Protein AF-A0A498Q1L3-F1 (afdb_monomer)

Mean predicted aligned error: 14.27 Å

Foldseek 3Di:
DDPDDPPDPPDPVPPPDQQLLLLLLLVLLLVLLVVQLVLLVVQLVVFPCNVDVPDDPVSNVVSNVLSVLSNVLSVVSNVVSVCSVVPVPPQLVVLLVSLVSLLVSLVVLLVQLVVCPPVDPDNPRSCSSNVSSPVSNLSSVLSNVSSVVVVVVVVVVVPDDDDDDDDPPWAFDDLVLVVQLVVVLLVVLCVVLVVVVVVCCVPVVDPQLVSQQCSLVVSLCQQLVCQQPPQDHPSCVVSQKGKADPPRHRGQHSQLSNQLSVQSNLSSDGPCSVSSNVSVSSQQSSQLSSDPQSAHVSCVSSVNMGMTGD

Sequence (310 aa):
MTIAENLRPDNPETTGRASGLTISRGISLILLALVFGSIAGASLPEGPTHWNEYATAGADTIWRTYFLAVETLCVVALILGIVSLARPARHPMFSVAEGAAVIVVGVIGCLLGFLSVGNGSDVATPLTFFGTGSLFTLGGGITTLLSVITVVDLRRSRTRPSSPALPSGLQPAPLGLRFLARLIDAILVGIITVPLAMLTEMHIGTTGLFTGLFSGLLAFVYFVAFEASQGGTLGKKLLRMRVRGPAGAERPTLRQSAVRNLFTLLAVIPFLGEVLMLFGAIVIAATIQSSPTKQGRHDEFAGGTQVVKV

Nearest PDB structures (foldseek):
  6qvh-assembly1_A  TM=5.603E-01  e=4.721E+00  Streptomyces lividans 1326
  6qyb-assembly1_A  TM=6.535E-01  e=6.747E+00  Streptomyces lividans 1326
  6ek9-assembly1_A  TM=5.563E-01  e=5.162E+00  Streptomyces lividans
  3ezu-assembly1_A-2  TM=2.810E-01  e=3.708E-01  Geobacter sulfurreducens

Secondary structure (DSSP, 8-state):
-----------TT---PPPHHHHHHHHHHHHHHHHHHHHHHHHTTS-HHHH-TT--HHHHHHHHHHHHHHHHHHHHHHHHHHHHHH-TTS-THHHHHHHHHHHHHHHHHHHHHHHTTTSSS--HHHHHHHHHHHHHHHHHHHHHHHHHHHHHHHHHHTT-PPPPPPPTTPPBPPHHHHHHHHHHHHHHHHHHHHHHHHHHHHHH---SHHHHHHHHHHHHHHHHHHHHHHSS-HHHHHTTEEEEPGGG-SS--HHHHHHHHGGGGGGGSTTTHHHHHHHHHHHHHHHHHH-TT---HHHHHTTS-EEEE-

Solvent-accessible surface area (backbone atoms only — not comparable to full-atom values): 15837 Å² total; per-residue (Å²): 141,80,88,75,79,80,77,72,77,82,64,81,81,68,66,69,73,63,46,40,36,43,46,48,40,12,50,49,26,35,51,45,14,57,58,50,28,53,52,25,63,63,47,54,82,63,31,52,56,77,84,31,90,84,49,49,73,65,55,35,50,54,48,43,53,52,30,52,51,53,31,52,50,18,53,51,32,31,53,52,10,54,47,28,60,78,39,55,87,58,71,49,63,60,46,31,54,49,14,50,51,36,26,53,53,6,50,50,24,33,49,52,8,58,71,34,58,80,80,62,91,63,62,62,61,20,49,51,31,28,51,51,8,48,53,34,25,51,50,12,48,52,37,22,50,45,22,48,52,48,49,50,51,60,57,48,63,77,74,56,78,84,74,87,75,75,68,91,90,66,48,57,44,54,68,67,58,54,50,51,18,50,51,47,40,49,50,59,49,42,68,55,43,52,59,51,39,54,51,46,36,75,75,68,70,57,75,70,60,64,48,23,42,52,44,13,48,48,48,36,51,50,52,25,52,30,23,32,75,67,12,30,42,71,26,28,49,78,68,36,30,35,34,26,14,43,97,76,33,77,37,26,51,58,68,32,27,41,55,44,44,48,61,42,48,37,30,33,41,65,89,53,4,63,56,45,32,53,51,48,49,51,54,42,51,34,37,18,58,47,30,96,72,46,41,22,61,48,27,48,76,26,65,45,29,42,51,28,52,107

Structure (mmCIF, N/CA/C/O backbone):
data_AF-A0A498Q1L3-F1
#
_entry.id   AF-A0A498Q1L3-F1
#
loop_
_atom_site.group_PDB
_atom_site.id
_atom_site.type_symbol
_atom_site.label_atom_id
_atom_site.label_alt_id
_atom_site.label_comp_id
_atom_site.label_asym_id
_atom_site.label_entity_id
_atom_site.label_seq_id
_atom_site.pdbx_PDB_ins_code
_atom_site.Cartn_x
_atom_site.Cartn_y
_atom_site.Cartn_z
_atom_site.occupancy
_atom_site.B_iso_or_equiv
_atom_site.auth_seq_id
_atom_site.auth_comp_id
_atom_site.auth_asym_id
_atom_site.auth_atom_id
_atom_site.pdbx_PDB_model_num
ATOM 1 N N . MET A 1 1 ? -21.097 -55.015 14.902 1.00 37.84 1 MET A N 1
ATOM 2 C CA . MET A 1 1 ? -19.825 -54.303 14.665 1.00 37.84 1 MET A CA 1
ATOM 3 C C . MET A 1 1 ? -20.057 -53.441 13.439 1.00 37.84 1 MET A C 1
ATOM 5 O O . MET A 1 1 ? -19.952 -53.928 12.325 1.00 37.84 1 MET A O 1
ATOM 9 N N . THR A 1 2 ? -20.551 -52.224 13.659 1.00 33.72 2 THR A N 1
ATOM 10 C CA . THR A 1 2 ? -21.143 -51.376 12.616 1.00 33.72 2 THR A CA 1
ATOM 11 C C . THR A 1 2 ? -20.421 -50.040 12.657 1.00 33.72 2 THR A C 1
ATOM 13 O O . THR A 1 2 ? -20.678 -49.228 13.541 1.00 33.72 2 THR A O 1
ATOM 16 N N . ILE A 1 3 ? -19.472 -49.840 11.745 1.00 40.16 3 ILE A N 1
ATOM 17 C CA . ILE A 1 3 ? -18.874 -48.529 11.490 1.00 40.16 3 ILE A CA 1
ATOM 18 C C . ILE A 1 3 ? -19.780 -47.870 10.451 1.00 40.16 3 ILE A C 1
ATOM 20 O O . ILE A 1 3 ? -19.613 -48.066 9.253 1.00 40.16 3 ILE A O 1
ATOM 24 N N . ALA A 1 4 ? -20.813 -47.177 10.931 1.00 36.78 4 ALA A N 1
ATOM 25 C CA . ALA A 1 4 ? -21.612 -46.283 10.108 1.00 36.78 4 ALA A CA 1
ATOM 26 C C . ALA A 1 4 ? -20.878 -44.941 10.025 1.00 36.78 4 ALA A C 1
ATOM 28 O O . ALA A 1 4 ? -20.754 -44.199 11.000 1.00 36.78 4 ALA A O 1
ATOM 29 N N . GLU A 1 5 ? -20.337 -44.707 8.841 1.00 40.38 5 GLU A N 1
ATOM 30 C CA . GLU A 1 5 ? -19.699 -43.496 8.360 1.00 40.38 5 GLU A CA 1
ATOM 31 C C . GLU A 1 5 ? -20.646 -42.299 8.531 1.00 40.38 5 GLU A C 1
ATOM 33 O O . GLU A 1 5 ? -21.684 -42.184 7.881 1.00 40.38 5 GLU A O 1
ATOM 38 N N . ASN A 1 6 ? -20.310 -41.419 9.471 1.00 35.28 6 ASN A N 1
ATOM 39 C CA . ASN A 1 6 ? -21.086 -40.230 9.797 1.00 35.28 6 ASN A CA 1
ATOM 40 C C . ASN A 1 6 ? -20.725 -39.121 8.791 1.00 35.28 6 ASN A C 1
ATOM 42 O O . ASN A 1 6 ? -20.027 -38.158 9.116 1.00 35.28 6 ASN A O 1
ATOM 46 N N . LEU A 1 7 ? -21.149 -39.297 7.535 1.00 39.44 7 LEU A N 1
ATOM 47 C CA . LEU A 1 7 ? -21.145 -38.251 6.513 1.00 39.44 7 LEU A CA 1
ATOM 48 C C . LEU A 1 7 ? -22.143 -37.175 6.946 1.00 39.44 7 LEU A C 1
ATOM 50 O O . LEU A 1 7 ? -23.345 -37.254 6.702 1.00 39.44 7 LEU A O 1
ATOM 54 N N . ARG A 1 8 ? -21.625 -36.168 7.650 1.00 35.94 8 ARG A N 1
ATOM 55 C CA . ARG A 1 8 ? -22.355 -34.941 7.948 1.00 35.94 8 ARG A CA 1
ATOM 56 C C . ARG A 1 8 ? -22.714 -34.298 6.601 1.00 35.94 8 ARG A C 1
ATOM 58 O O . ARG A 1 8 ? -21.791 -34.022 5.837 1.00 35.94 8 ARG A O 1
ATOM 65 N N . PRO A 1 9 ? -23.998 -34.069 6.282 1.00 36.62 9 PRO A N 1
ATOM 66 C CA . PRO A 1 9 ? -24.346 -33.344 5.072 1.00 36.62 9 PRO A CA 1
ATOM 67 C C . PRO A 1 9 ? -23.750 -31.940 5.184 1.00 36.62 9 PRO A C 1
ATOM 69 O O . PRO A 1 9 ? -23.977 -31.245 6.180 1.00 36.62 9 PRO A O 1
ATOM 72 N N . ASP A 1 10 ? -22.939 -31.563 4.195 1.00 37.97 10 ASP A N 1
ATOM 73 C CA . ASP A 1 10 ? -22.433 -30.205 4.029 1.00 37.97 10 ASP A CA 1
ATOM 74 C C . ASP A 1 10 ? -23.626 -29.252 4.074 1.00 37.97 10 ASP A C 1
ATOM 76 O O . ASP A 1 10 ? -24.452 -29.215 3.163 1.00 37.97 10 ASP A O 1
ATOM 80 N N . ASN A 1 11 ? -23.749 -28.520 5.180 1.00 32.31 11 ASN A N 1
ATOM 81 C CA . ASN A 1 11 ? -24.793 -27.528 5.349 1.00 32.31 11 ASN A CA 1
ATOM 82 C C . ASN A 1 11 ? -24.569 -26.429 4.290 1.00 32.31 11 ASN A C 1
ATOM 84 O O . ASN A 1 11 ? -23.540 -25.741 4.357 1.00 32.31 11 ASN A O 1
ATOM 88 N N . PRO A 1 12 ? -25.486 -26.228 3.324 1.00 35.16 12 PRO A N 1
ATOM 89 C CA . PRO A 1 12 ? -25.309 -25.232 2.267 1.00 35.16 12 PRO A CA 1
ATOM 90 C C . PRO A 1 12 ? -25.265 -23.790 2.804 1.00 35.16 12 PRO A C 1
ATOM 92 O O . PRO A 1 12 ? -24.885 -22.877 2.076 1.00 35.16 12 PRO A O 1
ATOM 95 N N . GLU A 1 13 ? -25.578 -23.567 4.085 1.00 32.56 13 GLU A N 1
ATOM 96 C CA . GLU A 1 13 ? -25.541 -22.247 4.725 1.00 32.56 13 GLU A CA 1
ATOM 97 C C . GLU A 1 13 ? -24.163 -21.825 5.265 1.00 32.56 13 GLU A C 1
ATOM 99 O O . GLU A 1 13 ? -23.969 -20.663 5.622 1.00 32.56 13 GLU A O 1
ATOM 104 N N . THR A 1 14 ? -23.153 -22.707 5.259 1.00 37.44 14 THR A N 1
ATOM 105 C CA . THR A 1 14 ? -21.754 -22.296 5.490 1.00 37.44 14 THR A CA 1
ATOM 106 C C . THR A 1 14 ? -21.050 -21.881 4.201 1.00 37.44 14 THR A C 1
ATOM 108 O O . THR A 1 14 ? -19.853 -22.112 4.032 1.00 37.44 14 THR A O 1
ATOM 111 N N . THR A 1 15 ? -21.752 -21.210 3.283 1.00 37.53 15 THR A N 1
ATOM 112 C CA . THR A 1 15 ? -21.086 -20.322 2.326 1.00 37.53 15 THR A CA 1
ATOM 113 C C . THR A 1 15 ? -20.408 -19.223 3.135 1.00 37.53 15 THR A C 1
ATOM 115 O O . THR A 1 15 ? -21.009 -18.198 3.459 1.00 37.53 15 THR A O 1
ATOM 118 N N . GLY A 1 16 ? -19.169 -19.490 3.557 1.00 41.56 16 GLY A N 1
ATOM 119 C CA . GLY A 1 16 ? -18.364 -18.590 4.360 1.00 41.56 16 GLY A CA 1
ATOM 120 C C . GLY A 1 16 ? -18.340 -17.233 3.682 1.00 41.56 16 GLY A C 1
ATOM 121 O O . GLY A 1 16 ? -17.728 -17.082 2.624 1.00 41.56 16 GLY A O 1
ATOM 122 N N . ARG A 1 17 ? -19.048 -16.258 4.267 1.00 44.72 17 ARG A N 1
ATOM 123 C CA . ARG A 1 17 ? -18.993 -14.865 3.826 1.00 44.72 17 ARG A CA 1
ATOM 124 C C . ARG A 1 17 ? -17.524 -14.517 3.655 1.00 44.72 17 ARG A C 1
ATOM 126 O O . ARG A 1 17 ? -16.752 -14.652 4.606 1.00 44.72 17 ARG A O 1
ATOM 133 N N . ALA A 1 18 ? -17.150 -14.125 2.439 1.00 53.84 18 ALA A N 1
ATOM 134 C CA . ALA A 1 18 ? -15.792 -13.720 2.130 1.00 53.84 18 ALA A CA 1
ATOM 135 C C . ALA A 1 18 ? -15.332 -12.730 3.205 1.00 53.84 18 ALA A C 1
ATOM 137 O O . ALA A 1 18 ? -15.967 -11.691 3.407 1.00 53.84 18 ALA A O 1
ATOM 138 N N . SER A 1 19 ? -14.268 -13.078 3.934 1.00 67.19 19 SER A N 1
ATOM 139 C CA . SER A 1 19 ? -13.673 -12.150 4.891 1.00 67.19 19 SER A CA 1
ATOM 140 C C . SER A 1 19 ? -13.348 -10.862 4.141 1.00 67.19 19 SER A C 1
ATOM 142 O O . SER A 1 19 ? -12.876 -10.910 3.003 1.00 67.19 19 SER A O 1
ATOM 144 N N . GLY A 1 20 ? -13.596 -9.703 4.754 1.00 66.31 20 GLY A N 1
ATOM 145 C CA . GLY A 1 20 ? -13.330 -8.409 4.122 1.00 66.31 20 GLY A CA 1
ATOM 146 C C . GLY A 1 20 ? -11.904 -8.277 3.576 1.00 66.31 20 GLY A C 1
ATOM 147 O O . GLY A 1 20 ? -11.687 -7.588 2.585 1.00 66.31 20 GLY A O 1
ATOM 148 N N . LEU A 1 21 ? -10.965 -9.015 4.170 1.00 68.94 21 LEU A N 1
ATOM 149 C CA . LEU A 1 21 ? -9.578 -9.119 3.736 1.00 68.94 21 LEU A CA 1
ATOM 150 C C . LEU A 1 21 ? -9.401 -9.926 2.432 1.00 68.94 21 LEU A C 1
ATOM 152 O O . LEU A 1 21 ? -8.584 -9.581 1.582 1.00 68.94 21 LEU A O 1
ATOM 156 N N . THR A 1 22 ? -10.190 -10.984 2.232 1.00 72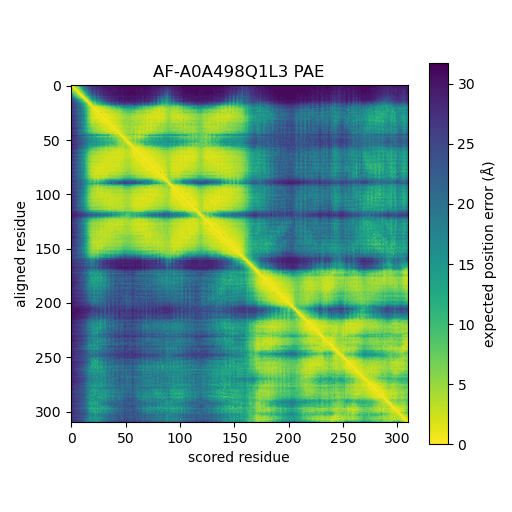.75 22 THR A N 1
ATOM 157 C CA . THR A 1 22 ? -10.204 -11.756 0.980 1.00 72.75 22 THR A CA 1
ATOM 158 C C . THR A 1 22 ? -10.768 -10.924 -0.169 1.00 72.75 22 THR A C 1
ATOM 160 O O . THR A 1 22 ? -10.252 -10.986 -1.286 1.00 72.75 22 THR A O 1
ATOM 163 N N . ILE A 1 23 ? -11.790 -10.111 0.121 1.00 76.31 23 ILE A N 1
ATOM 164 C CA . ILE A 1 23 ? -12.360 -9.154 -0.833 1.00 76.31 23 ILE A CA 1
ATOM 165 C C . ILE A 1 23 ? -11.328 -8.072 -1.164 1.00 76.31 23 ILE A C 1
ATOM 167 O O . ILE A 1 23 ? -11.066 -7.832 -2.339 1.00 76.31 23 ILE A O 1
ATOM 171 N N . SER A 1 24 ? -10.684 -7.466 -0.156 1.00 73.19 24 SER A N 1
ATOM 172 C CA . SER A 1 24 ? -9.672 -6.428 -0.391 1.00 73.19 24 SER A CA 1
ATOM 173 C C . SER A 1 24 ? -8.488 -6.954 -1.198 1.00 73.19 24 SER A C 1
ATOM 175 O O . SER A 1 24 ? -8.044 -6.274 -2.111 1.00 73.19 24 SER A O 1
ATOM 177 N N . ARG A 1 25 ? -8.024 -8.184 -0.935 1.00 80.94 25 ARG A N 1
ATOM 178 C CA . ARG A 1 25 ? -6.988 -8.847 -1.744 1.00 80.94 25 ARG A CA 1
ATOM 179 C C . ARG A 1 25 ? -7.406 -8.971 -3.212 1.00 80.94 25 ARG A C 1
ATOM 181 O O . ARG A 1 25 ? -6.617 -8.646 -4.093 1.00 80.94 25 ARG A O 1
ATOM 188 N N . GLY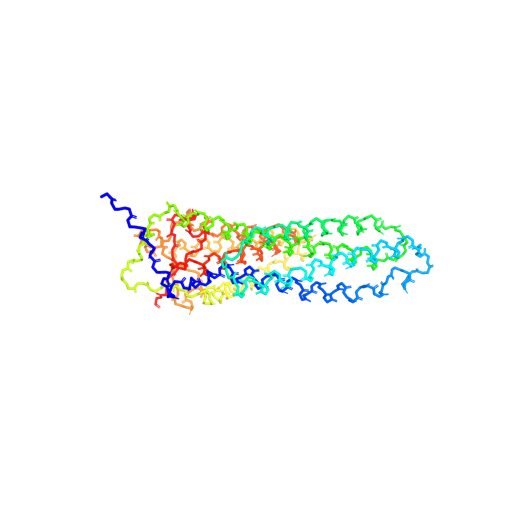 A 1 26 ? -8.630 -9.440 -3.469 1.00 80.38 26 GLY A N 1
ATOM 189 C CA . GLY A 1 26 ? -9.157 -9.585 -4.829 1.00 80.38 26 GLY A CA 1
ATOM 190 C C . GLY A 1 26 ? -9.251 -8.247 -5.562 1.00 80.38 26 GLY A C 1
ATOM 191 O O . GLY A 1 26 ? -8.816 -8.143 -6.702 1.00 80.38 26 GLY A O 1
ATOM 192 N N . ILE A 1 27 ? -9.736 -7.205 -4.880 1.00 80.56 27 ILE A N 1
ATOM 193 C CA . ILE A 1 27 ? -9.804 -5.844 -5.429 1.00 80.56 27 ILE A CA 1
ATOM 194 C C . ILE A 1 27 ? -8.402 -5.296 -5.714 1.00 80.56 27 ILE A C 1
ATOM 196 O O . ILE A 1 27 ? -8.184 -4.746 -6.787 1.00 80.56 27 ILE A O 1
ATOM 200 N N . SER A 1 28 ? -7.439 -5.466 -4.803 1.00 77.75 28 SER A N 1
ATOM 201 C CA . SER A 1 28 ? -6.061 -5.005 -5.016 1.00 77.75 28 SER A CA 1
ATOM 202 C C . SER A 1 28 ? -5.413 -5.644 -6.246 1.00 77.75 28 SER A C 1
ATOM 204 O O . SER A 1 28 ? -4.763 -4.937 -7.005 1.00 77.75 28 SER A O 1
ATOM 206 N N . LEU A 1 29 ? -5.636 -6.941 -6.479 1.00 82.81 29 LEU A N 1
ATOM 207 C CA . LEU A 1 29 ? -5.163 -7.650 -7.674 1.00 82.81 29 LEU A CA 1
ATOM 208 C C . LEU A 1 29 ? -5.783 -7.109 -8.970 1.00 82.81 29 LEU A C 1
ATOM 210 O O . LEU A 1 29 ? -5.085 -6.931 -9.962 1.00 82.81 29 LEU A O 1
ATOM 214 N N . ILE A 1 30 ? -7.085 -6.812 -8.953 1.00 84.00 30 ILE A N 1
ATOM 215 C CA . ILE A 1 30 ? -7.783 -6.239 -10.111 1.00 84.00 30 ILE A CA 1
ATOM 216 C C . ILE A 1 30 ? -7.289 -4.815 -10.383 1.00 84.00 30 ILE A C 1
ATOM 218 O O . ILE A 1 30 ? -7.012 -4.476 -11.527 1.00 84.00 30 ILE A O 1
ATOM 222 N N . LEU A 1 31 ? -7.148 -3.984 -9.347 1.00 77.19 31 LEU A N 1
ATOM 223 C CA . LEU A 1 31 ? -6.645 -2.617 -9.497 1.00 77.19 31 LEU A CA 1
ATOM 224 C C . LEU A 1 31 ? -5.203 -2.598 -10.006 1.00 77.19 31 LEU A C 1
ATOM 226 O O . LEU A 1 31 ? -4.900 -1.810 -10.897 1.00 77.19 31 LEU A O 1
ATOM 230 N N . LEU A 1 32 ? -4.345 -3.487 -9.490 1.00 81.19 32 LEU A N 1
ATOM 231 C CA . LEU A 1 32 ? -2.998 -3.703 -10.016 1.00 81.19 32 LEU A CA 1
ATOM 232 C C . LEU A 1 32 ? -3.071 -3.988 -11.523 1.00 81.19 32 LEU A C 1
ATOM 234 O O . LEU A 1 32 ? -2.485 -3.265 -12.320 1.00 81.19 32 LEU A O 1
ATOM 238 N N . ALA A 1 33 ? -3.854 -4.991 -11.918 1.00 81.25 33 ALA A N 1
ATOM 239 C CA . ALA A 1 33 ? -3.961 -5.393 -13.311 1.00 81.25 33 ALA A CA 1
ATOM 240 C C . ALA A 1 33 ? -4.478 -4.283 -14.237 1.00 81.25 33 ALA A C 1
ATOM 242 O O . ALA A 1 33 ? -3.927 -4.080 -15.312 1.00 81.25 33 ALA A O 1
ATOM 243 N N . LEU A 1 34 ? -5.525 -3.559 -13.835 1.00 76.88 34 LEU A N 1
ATOM 244 C CA . LEU A 1 34 ? -6.143 -2.533 -14.678 1.00 76.88 34 LEU A CA 1
ATOM 245 C C . LEU A 1 34 ? -5.241 -1.311 -14.852 1.00 76.88 34 LEU A C 1
ATOM 247 O O . LEU A 1 34 ? -5.084 -0.818 -15.967 1.00 76.88 34 LEU A O 1
ATOM 251 N N . VAL A 1 35 ? -4.640 -0.830 -13.762 1.00 75.00 35 VAL A N 1
ATOM 252 C CA . VAL A 1 35 ? -3.767 0.348 -13.804 1.00 75.00 35 VAL A CA 1
ATOM 253 C C . VAL A 1 35 ? -2.493 0.023 -14.575 1.00 75.00 35 VAL A C 1
ATOM 255 O O . VAL A 1 35 ? -2.147 0.729 -15.519 1.00 75.00 35 VAL A O 1
ATOM 258 N N . PHE A 1 36 ? -1.817 -1.068 -14.219 1.00 74.94 36 PHE A N 1
ATOM 259 C CA . PHE A 1 36 ? -0.516 -1.381 -14.800 1.00 74.94 36 PHE A CA 1
ATOM 260 C C . PHE A 1 36 ? -0.599 -2.057 -16.163 1.00 74.94 36 PHE A C 1
ATOM 262 O O . PHE A 1 36 ? 0.268 -1.812 -16.993 1.00 74.94 36 PHE A O 1
ATOM 269 N N . GLY A 1 37 ? -1.656 -2.823 -16.439 1.00 71.69 37 GLY A N 1
ATOM 270 C CA . GLY A 1 37 ? -1.910 -3.362 -17.773 1.00 71.69 37 GLY A CA 1
ATOM 271 C C . GLY A 1 37 ? -2.148 -2.250 -18.794 1.00 71.69 37 GLY A C 1
ATOM 272 O O . GLY A 1 37 ? -1.619 -2.316 -19.897 1.00 71.69 37 GLY A O 1
ATOM 273 N N . SER A 1 38 ? -2.853 -1.180 -18.406 1.00 71.38 38 SER A N 1
ATOM 274 C CA . SER A 1 38 ? -3.054 -0.013 -19.278 1.00 71.38 38 SER A CA 1
ATOM 275 C C . SER A 1 38 ? -1.743 0.729 -19.557 1.00 71.38 38 SER A C 1
ATOM 277 O O . SER A 1 38 ? -1.481 1.096 -20.698 1.00 71.38 38 SER A O 1
ATOM 279 N N . ILE A 1 39 ? -0.904 0.915 -18.530 1.00 72.12 39 ILE A N 1
ATOM 280 C CA . ILE A 1 39 ? 0.423 1.535 -18.680 1.00 72.12 39 ILE A CA 1
ATOM 281 C C . ILE A 1 39 ? 1.307 0.676 -19.591 1.00 72.12 39 ILE A C 1
ATOM 283 O O . ILE A 1 39 ? 1.869 1.190 -20.551 1.00 72.12 39 ILE A O 1
ATOM 287 N N . ALA A 1 40 ? 1.384 -0.635 -19.346 1.00 75.69 40 ALA A N 1
ATOM 288 C CA . ALA A 1 40 ? 2.193 -1.542 -20.155 1.00 75.69 40 ALA A CA 1
ATOM 289 C C . ALA A 1 40 ? 1.725 -1.592 -21.614 1.00 75.69 40 ALA A C 1
ATOM 291 O O . ALA A 1 40 ? 2.546 -1.464 -22.520 1.00 75.69 40 ALA A O 1
ATOM 292 N N . GLY A 1 41 ? 0.413 -1.687 -21.843 1.00 72.88 41 GLY A N 1
ATOM 293 C CA . GLY A 1 41 ? -0.176 -1.658 -23.180 1.00 72.88 41 GLY A CA 1
ATOM 294 C C . GLY A 1 41 ? 0.113 -0.361 -23.938 1.00 72.88 41 GLY A C 1
ATOM 295 O O . GLY A 1 41 ? 0.357 -0.403 -25.141 1.00 72.88 41 GLY A O 1
ATOM 296 N N . ALA A 1 42 ? 0.145 0.781 -23.243 1.00 78.56 42 ALA A N 1
ATOM 297 C CA . ALA A 1 42 ? 0.511 2.067 -23.835 1.00 78.56 42 ALA A CA 1
ATOM 298 C C . ALA A 1 42 ? 2.020 2.193 -24.108 1.00 78.56 42 ALA A C 1
ATOM 300 O O . ALA A 1 42 ? 2.407 2.817 -25.088 1.00 78.56 42 ALA A O 1
ATOM 301 N N . SER A 1 43 ? 2.876 1.586 -23.281 1.00 76.62 43 SER A N 1
ATOM 302 C CA . SER A 1 43 ? 4.335 1.655 -23.441 1.00 76.62 43 SER A CA 1
ATOM 303 C C . SER A 1 43 ? 4.891 0.672 -24.479 1.00 76.62 43 SER A C 1
ATOM 305 O O . SER A 1 43 ? 5.951 0.924 -25.045 1.00 76.62 43 SER A O 1
ATOM 307 N N . LEU A 1 44 ? 4.209 -0.440 -24.771 1.00 79.38 44 LEU A N 1
ATOM 308 C CA . LEU A 1 44 ? 4.675 -1.457 -25.732 1.00 79.38 44 LEU A CA 1
ATOM 309 C C . LEU A 1 44 ? 4.945 -0.942 -27.164 1.00 79.38 44 LEU A C 1
ATOM 311 O O . LEU A 1 44 ? 5.934 -1.382 -27.766 1.00 79.38 44 LEU A O 1
ATOM 315 N N . PRO A 1 45 ? 4.112 -0.057 -27.748 1.00 79.31 45 PRO A N 1
ATOM 316 C CA . PRO A 1 45 ? 4.361 0.525 -29.067 1.00 79.31 45 PRO A CA 1
ATOM 317 C C . PRO A 1 45 ? 5.469 1.588 -29.052 1.00 79.31 45 PRO A C 1
ATOM 319 O O . PRO A 1 45 ? 6.175 1.738 -30.046 1.00 79.31 45 PRO A O 1
ATOM 322 N N . GLU A 1 46 ? 5.645 2.291 -27.930 1.00 78.56 46 GLU A N 1
ATOM 323 C CA . GLU A 1 46 ? 6.520 3.463 -27.776 1.00 78.56 46 GLU A CA 1
ATOM 324 C C . GLU A 1 46 ? 7.943 3.091 -27.328 1.00 78.56 46 GLU A C 1
ATOM 326 O O . GLU A 1 46 ? 8.481 3.649 -26.371 1.00 78.56 46 GLU A O 1
ATOM 331 N N . GLY A 1 47 ? 8.553 2.113 -28.002 1.00 78.56 47 GLY A N 1
ATOM 332 C CA . GLY A 1 47 ? 9.916 1.673 -27.694 1.00 78.56 47 GLY A CA 1
ATOM 333 C C . GLY A 1 47 ? 10.965 2.798 -27.801 1.00 78.56 47 GLY A C 1
ATOM 334 O O . GLY A 1 47 ? 10.710 3.824 -28.431 1.00 78.56 47 GLY A O 1
ATOM 335 N N . PRO A 1 48 ? 12.181 2.620 -27.251 1.00 76.88 48 PRO A N 1
ATOM 336 C CA . PRO A 1 48 ? 13.225 3.654 -27.224 1.00 76.88 48 PRO A CA 1
ATOM 337 C C . PRO A 1 48 ? 13.593 4.201 -28.610 1.00 76.88 48 PRO A C 1
ATOM 339 O O . PRO A 1 48 ? 13.951 5.366 -28.751 1.00 76.88 48 PRO A O 1
ATOM 342 N N . THR A 1 49 ? 13.452 3.378 -29.650 1.00 75.06 49 THR A N 1
ATOM 343 C CA . THR A 1 49 ? 13.688 3.758 -31.053 1.00 75.06 49 THR A CA 1
ATOM 344 C C . THR A 1 49 ? 12.679 4.774 -31.597 1.00 75.06 49 THR A C 1
ATOM 346 O O . THR A 1 49 ? 12.969 5.445 -32.582 1.00 75.06 49 THR A O 1
ATOM 349 N N . HIS A 1 50 ? 11.520 4.933 -30.951 1.00 73.75 50 HIS A N 1
ATOM 350 C CA . HIS A 1 50 ? 10.506 5.921 -31.322 1.00 73.75 50 HIS A CA 1
ATOM 351 C C . HIS A 1 50 ? 10.943 7.359 -30.998 1.00 73.75 50 HIS A C 1
ATOM 353 O O . HIS A 1 50 ? 10.616 8.291 -31.729 1.00 73.75 50 HIS A O 1
ATOM 359 N N . TRP A 1 51 ? 11.693 7.545 -29.907 1.00 68.50 51 TRP A N 1
ATOM 360 C CA . TRP A 1 51 ? 12.078 8.865 -29.388 1.00 68.50 51 TRP A CA 1
ATOM 361 C C . TRP A 1 51 ? 13.575 9.157 -29.528 1.00 68.50 51 TRP A C 1
ATOM 363 O O . TRP A 1 51 ? 13.995 10.305 -29.390 1.00 68.50 51 TRP A O 1
ATOM 373 N N . ASN A 1 52 ? 14.382 8.125 -29.784 1.00 71.81 52 ASN A N 1
ATOM 374 C CA . ASN A 1 52 ? 15.828 8.218 -29.898 1.00 71.81 52 ASN A CA 1
ATOM 375 C C . ASN A 1 52 ? 16.321 7.443 -31.127 1.00 71.81 52 ASN A C 1
ATOM 377 O O . ASN A 1 52 ? 16.404 6.216 -31.122 1.00 71.81 52 ASN A O 1
ATOM 381 N N . GLU A 1 53 ? 16.713 8.186 -32.160 1.00 71.19 53 GLU A N 1
ATOM 382 C CA . GLU A 1 53 ? 17.210 7.647 -33.433 1.00 71.19 53 GLU A CA 1
ATOM 383 C C . GLU A 1 53 ? 18.512 6.834 -33.276 1.00 71.19 53 GLU A C 1
ATOM 385 O O . GLU A 1 53 ? 18.820 5.975 -34.098 1.00 71.19 53 GLU A O 1
ATOM 390 N N . TYR A 1 54 ? 19.252 7.043 -32.180 1.00 70.06 54 TYR A N 1
ATOM 391 C CA . TYR A 1 54 ? 20.479 6.310 -31.853 1.00 70.06 54 TYR A CA 1
ATOM 392 C C . TYR A 1 54 ? 20.239 5.073 -30.970 1.00 70.06 54 TYR A C 1
ATOM 394 O O . TYR A 1 54 ? 21.197 4.394 -30.588 1.00 70.06 54 TYR A O 1
ATOM 402 N N . ALA A 1 55 ? 18.989 4.766 -30.607 1.00 75.38 55 ALA A N 1
ATOM 403 C CA . ALA A 1 55 ? 18.679 3.596 -29.794 1.00 75.38 55 ALA A CA 1
ATOM 404 C C . ALA A 1 55 ? 18.953 2.293 -30.562 1.00 75.38 55 ALA A C 1
ATOM 406 O O . ALA A 1 55 ? 18.580 2.119 -31.721 1.00 75.38 55 ALA A O 1
ATOM 407 N N . THR A 1 56 ? 19.602 1.337 -29.897 1.00 81.44 56 THR A N 1
ATOM 408 C CA . THR A 1 56 ? 19.946 0.049 -30.513 1.00 81.44 56 THR A CA 1
ATOM 409 C C . THR A 1 56 ? 18.738 -0.890 -30.573 1.00 81.44 56 THR A C 1
ATOM 411 O O . THR A 1 56 ? 17.866 -0.860 -29.704 1.00 81.44 56 THR A O 1
ATOM 414 N N . ALA A 1 57 ? 18.734 -1.824 -31.531 1.00 81.88 57 ALA A N 1
ATOM 415 C CA . ALA A 1 57 ? 17.744 -2.910 -31.581 1.00 81.88 57 ALA A CA 1
ATOM 416 C C . ALA A 1 57 ? 17.705 -3.746 -30.280 1.00 81.88 57 ALA A C 1
ATOM 418 O O . ALA A 1 57 ? 16.665 -4.291 -29.903 1.00 81.88 57 ALA A O 1
ATOM 419 N N . GLY A 1 58 ? 18.832 -3.813 -29.557 1.00 82.88 58 GLY A N 1
ATOM 420 C CA . GLY A 1 58 ? 18.910 -4.430 -28.234 1.00 82.88 58 GLY A CA 1
ATOM 421 C C . GLY A 1 58 ? 18.082 -3.688 -27.180 1.00 82.88 58 GLY A C 1
ATOM 422 O O . GLY A 1 58 ? 17.361 -4.332 -26.422 1.00 82.88 58 GLY A O 1
ATOM 423 N N . ALA A 1 59 ? 18.115 -2.351 -27.164 1.00 83.00 59 ALA A N 1
ATOM 424 C CA . ALA A 1 59 ? 17.306 -1.543 -26.247 1.00 83.00 59 ALA A CA 1
ATOM 425 C C . ALA A 1 59 ? 15.799 -1.730 -26.495 1.00 83.00 59 ALA A C 1
ATOM 427 O O . ALA A 1 59 ? 15.036 -1.893 -25.543 1.00 83.00 59 ALA A O 1
ATOM 428 N N . ASP A 1 60 ? 15.384 -1.801 -27.764 1.00 84.62 60 ASP A N 1
ATOM 429 C CA . ASP A 1 60 ? 13.989 -2.066 -28.146 1.00 84.62 60 ASP A CA 1
ATOM 430 C C . ASP A 1 60 ? 13.532 -3.470 -27.713 1.00 84.62 60 ASP A C 1
ATOM 432 O O . ASP A 1 60 ? 12.441 -3.652 -27.172 1.00 84.62 60 ASP A O 1
ATOM 436 N N . THR A 1 61 ? 14.411 -4.466 -27.854 1.00 88.06 61 THR A N 1
ATOM 437 C CA . THR A 1 61 ? 14.140 -5.842 -27.413 1.00 88.06 61 THR A CA 1
ATOM 438 C C . THR A 1 61 ? 13.970 -5.927 -25.894 1.00 88.06 61 THR A C 1
ATOM 440 O O . THR A 1 61 ? 13.023 -6.554 -25.416 1.00 88.06 61 THR A O 1
ATOM 443 N N . ILE A 1 62 ? 14.851 -5.278 -25.123 1.00 89.31 62 ILE A N 1
ATOM 444 C CA . ILE A 1 62 ? 14.763 -5.215 -23.652 1.00 89.31 62 ILE A CA 1
ATOM 445 C C . ILE A 1 62 ? 13.454 -4.538 -23.235 1.00 89.31 62 ILE A C 1
ATOM 447 O O . ILE A 1 62 ? 12.738 -5.069 -22.385 1.0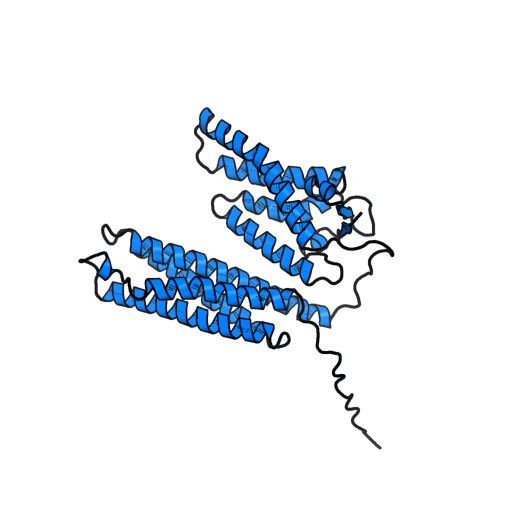0 89.31 62 ILE A O 1
ATOM 451 N N . TRP A 1 63 ? 13.114 -3.411 -23.864 1.00 89.94 63 TRP A N 1
ATOM 452 C CA . TRP A 1 63 ? 11.877 -2.676 -23.608 1.00 89.94 63 TRP A CA 1
ATOM 453 C C . TRP A 1 63 ? 10.634 -3.538 -23.818 1.00 89.94 63 TRP A C 1
ATOM 455 O O . TRP A 1 63 ? 9.836 -3.713 -22.897 1.00 89.94 63 TRP A O 1
ATOM 465 N N . ARG A 1 64 ? 10.498 -4.146 -25.003 1.00 89.69 64 ARG A N 1
ATOM 466 C CA . ARG A 1 64 ? 9.350 -5.003 -25.328 1.00 89.69 64 ARG A CA 1
ATOM 467 C C . ARG A 1 64 ? 9.258 -6.198 -24.393 1.00 89.69 64 ARG A C 1
ATOM 469 O O . ARG A 1 64 ? 8.178 -6.506 -23.908 1.00 89.69 64 ARG A O 1
ATOM 476 N N . THR A 1 65 ? 10.386 -6.843 -24.101 1.00 91.12 65 THR A N 1
ATOM 477 C CA . THR A 1 65 ? 10.417 -8.009 -23.208 1.00 91.12 65 THR A CA 1
ATOM 478 C C . THR A 1 65 ? 9.962 -7.639 -21.797 1.00 91.12 65 THR A C 1
ATOM 480 O O . THR A 1 65 ? 9.156 -8.355 -21.203 1.00 91.12 65 THR A O 1
ATOM 483 N N . TYR A 1 66 ? 10.432 -6.505 -21.272 1.00 92.06 66 TYR A N 1
ATOM 484 C CA . TYR A 1 66 ? 10.027 -6.009 -19.960 1.00 92.06 66 TYR A CA 1
ATOM 485 C C . TYR A 1 66 ? 8.525 -5.709 -19.907 1.00 92.06 66 TYR A C 1
ATOM 487 O O . TYR A 1 66 ? 7.826 -6.232 -19.039 1.00 92.06 66 TYR A O 1
ATOM 495 N N . PHE A 1 67 ? 8.006 -4.921 -20.851 1.00 90.69 67 PHE A N 1
ATOM 496 C CA . PHE A 1 67 ? 6.598 -4.527 -20.833 1.00 90.69 67 PHE A CA 1
ATOM 497 C C . PHE A 1 67 ? 5.639 -5.685 -21.147 1.00 90.69 67 PHE A C 1
ATOM 499 O O . PHE A 1 67 ? 4.567 -5.747 -20.548 1.00 90.69 67 PHE A O 1
ATOM 506 N N . LEU A 1 68 ? 6.044 -6.666 -21.964 1.00 89.88 68 LEU A N 1
ATOM 507 C CA . LEU A 1 68 ? 5.285 -7.910 -22.156 1.00 89.88 68 LEU A CA 1
ATOM 508 C C . LEU A 1 68 ? 5.225 -8.742 -20.869 1.00 89.88 68 LEU A C 1
ATOM 510 O O . LEU A 1 68 ? 4.186 -9.321 -20.550 1.00 89.88 68 LEU A O 1
ATOM 514 N N . ALA A 1 69 ? 6.317 -8.800 -20.099 1.00 90.50 69 ALA A N 1
ATOM 515 C CA . ALA A 1 69 ? 6.324 -9.485 -18.807 1.00 90.50 69 ALA A CA 1
ATOM 516 C C . ALA A 1 69 ? 5.402 -8.787 -17.789 1.00 90.50 69 ALA A C 1
ATOM 518 O O . ALA A 1 69 ? 4.643 -9.460 -17.088 1.00 90.50 69 ALA A O 1
ATOM 519 N N . VAL A 1 70 ? 5.423 -7.449 -17.744 1.00 89.12 70 VAL A N 1
ATOM 520 C CA . VAL A 1 70 ? 4.506 -6.634 -16.925 1.00 89.12 70 VAL A CA 1
ATOM 521 C C . VAL A 1 70 ? 3.049 -6.904 -17.312 1.00 89.12 70 VAL A C 1
ATOM 523 O O . VAL A 1 70 ? 2.229 -7.182 -16.437 1.00 89.12 70 VAL A O 1
ATOM 526 N N . GLU A 1 71 ? 2.723 -6.886 -18.606 1.00 88.12 71 GLU A N 1
ATOM 527 C CA . GLU A 1 71 ? 1.370 -7.156 -19.104 1.00 88.12 71 GLU A CA 1
ATOM 528 C C . GLU A 1 71 ? 0.909 -8.583 -18.768 1.00 88.12 71 GLU A C 1
ATOM 530 O O . GLU A 1 71 ? -0.201 -8.779 -18.270 1.00 88.12 71 GLU A O 1
ATOM 535 N N . THR A 1 72 ? 1.785 -9.577 -18.940 1.00 89.38 72 THR A N 1
ATOM 536 C CA . THR A 1 72 ? 1.488 -10.979 -18.606 1.00 89.38 72 THR A CA 1
ATOM 537 C C . THR A 1 72 ? 1.132 -11.132 -17.125 1.00 89.38 72 THR A C 1
ATOM 539 O O . THR A 1 72 ? 0.118 -11.749 -16.794 1.00 89.38 72 THR A O 1
ATOM 542 N N . LEU A 1 73 ? 1.917 -10.531 -16.224 1.00 90.94 73 LEU A N 1
ATOM 543 C CA . LEU A 1 73 ? 1.619 -10.530 -14.788 1.00 90.94 73 LEU A CA 1
ATOM 544 C C . LEU A 1 73 ? 0.317 -9.781 -14.477 1.00 90.94 73 LEU A C 1
ATOM 546 O O . LEU A 1 73 ? -0.470 -10.228 -13.650 1.00 90.94 73 LEU A O 1
ATOM 550 N N . CYS A 1 74 ? 0.009 -8.692 -15.185 1.00 84.25 74 CYS A N 1
ATOM 551 C CA . CYS A 1 74 ? -1.278 -8.011 -15.026 1.00 84.25 74 CYS A CA 1
ATOM 552 C C . CYS A 1 74 ? -2.457 -8.921 -15.402 1.00 84.25 74 CYS A C 1
ATOM 554 O O . CYS A 1 74 ? -3.450 -8.966 -14.675 1.00 84.25 74 CYS A O 1
ATOM 556 N N . VAL A 1 75 ? -2.350 -9.701 -16.481 1.00 87.69 75 VAL A N 1
ATOM 557 C CA . VAL A 1 75 ? -3.385 -10.677 -16.863 1.00 87.69 75 VAL A CA 1
ATOM 558 C C . VAL A 1 75 ? -3.546 -11.755 -15.787 1.00 87.69 75 VAL A C 1
ATOM 560 O O . VAL A 1 75 ? -4.672 -12.058 -15.381 1.00 87.69 75 VAL A O 1
ATOM 563 N N . VAL A 1 76 ? -2.442 -12.305 -15.272 1.00 88.19 76 VAL A N 1
ATOM 564 C CA . VAL A 1 76 ? -2.484 -13.306 -14.194 1.00 88.19 76 VAL A CA 1
ATOM 565 C C . VAL A 1 76 ? -3.104 -12.716 -12.924 1.00 88.19 76 VAL A C 1
ATOM 567 O O . VAL A 1 76 ? -4.010 -13.323 -12.344 1.00 88.19 76 VAL A O 1
ATOM 570 N N . ALA A 1 77 ? -2.701 -11.508 -12.526 1.00 87.25 77 ALA A N 1
ATOM 571 C CA . ALA A 1 77 ? -3.271 -10.789 -11.396 1.00 87.25 77 ALA A CA 1
ATOM 572 C C . ALA A 1 77 ? -4.777 -10.538 -11.567 1.00 87.25 77 ALA A C 1
ATOM 574 O O . ALA A 1 77 ? -5.536 -10.760 -10.622 1.00 87.25 77 ALA A O 1
ATOM 575 N N . LEU A 1 78 ? -5.240 -10.166 -12.766 1.00 84.94 78 LEU A N 1
ATOM 576 C CA . LEU A 1 78 ? -6.663 -9.977 -13.057 1.00 84.94 78 LEU A CA 1
ATOM 577 C C . LEU A 1 78 ? -7.450 -11.274 -12.849 1.00 84.94 78 LEU A C 1
ATOM 579 O O . LEU A 1 78 ? -8.462 -11.284 -12.144 1.00 84.94 78 LEU A O 1
ATOM 583 N N . ILE A 1 79 ? -6.956 -12.380 -13.412 1.00 86.00 79 ILE A N 1
ATOM 584 C CA . ILE A 1 79 ? -7.576 -13.703 -13.282 1.00 86.00 79 ILE A CA 1
ATOM 585 C C . ILE A 1 79 ? -7.630 -14.111 -11.807 1.00 86.00 79 ILE A C 1
ATOM 587 O O . ILE A 1 79 ? -8.689 -14.496 -11.307 1.00 86.00 79 ILE A O 1
ATOM 591 N N . LEU A 1 80 ? -6.518 -13.987 -11.078 1.00 86.12 80 LEU A N 1
ATOM 592 C CA . LEU A 1 80 ? -6.455 -14.311 -9.652 1.00 86.12 80 LEU A CA 1
ATOM 593 C C . LEU A 1 80 ? -7.363 -13.408 -8.810 1.00 86.12 80 LEU A C 1
ATOM 595 O O . LEU A 1 80 ? -7.972 -13.885 -7.850 1.00 86.12 80 LEU A O 1
ATOM 599 N N . GLY A 1 81 ? -7.486 -12.131 -9.165 1.00 83.25 81 GLY A N 1
ATOM 600 C CA . GLY A 1 81 ? -8.381 -11.176 -8.524 1.00 83.25 81 GLY A CA 1
ATOM 601 C C . GLY A 1 81 ? -9.850 -11.562 -8.695 1.00 83.25 81 GLY A C 1
ATOM 602 O O . GLY A 1 81 ? -10.571 -11.689 -7.702 1.00 83.25 81 GLY A O 1
ATOM 603 N N . ILE A 1 82 ? -10.272 -11.861 -9.927 1.00 83.81 82 ILE A N 1
ATOM 604 C CA . ILE A 1 82 ? -11.631 -12.333 -10.242 1.00 83.81 82 ILE A CA 1
ATOM 605 C C . ILE A 1 82 ? -11.919 -13.656 -9.524 1.00 83.81 82 ILE A C 1
ATOM 607 O O . ILE A 1 82 ? -12.945 -13.792 -8.858 1.00 83.81 82 ILE A O 1
ATOM 611 N N . VAL A 1 83 ? -10.995 -14.621 -9.584 1.00 82.12 83 VAL A N 1
ATOM 612 C CA . VAL A 1 83 ? -11.137 -15.913 -8.895 1.00 82.12 83 VAL A CA 1
ATOM 613 C C . VAL A 1 83 ? -11.189 -15.730 -7.376 1.00 82.12 83 VAL A C 1
ATOM 615 O O . VAL A 1 83 ? -11.958 -16.425 -6.715 1.00 82.12 83 VAL A O 1
ATOM 618 N N . SER A 1 84 ? -10.431 -14.787 -6.810 1.00 78.69 84 SER A N 1
ATOM 619 C CA . SER A 1 84 ? -10.469 -14.460 -5.378 1.00 78.69 84 SER A CA 1
ATOM 620 C C . SER A 1 84 ? -11.832 -13.923 -4.943 1.00 78.69 84 SER A C 1
ATOM 622 O O . SER A 1 84 ? -12.268 -14.220 -3.830 1.00 78.69 84 SER A O 1
ATOM 624 N N . LEU A 1 85 ? -12.501 -13.142 -5.793 1.00 80.12 85 LEU A N 1
ATOM 625 C CA . LEU A 1 85 ? -13.845 -12.635 -5.517 1.00 80.12 85 LEU A CA 1
ATOM 626 C C . LEU A 1 85 ? -14.916 -13.713 -5.729 1.00 80.12 85 LEU A C 1
ATOM 628 O O . LEU A 1 85 ? -15.812 -13.852 -4.901 1.00 80.12 85 LEU A O 1
ATOM 632 N N . ALA A 1 86 ? -14.799 -14.512 -6.792 1.00 79.75 86 ALA A N 1
ATOM 633 C CA . ALA A 1 86 ? -15.759 -15.564 -7.123 1.00 79.75 86 ALA A CA 1
ATOM 634 C C . ALA A 1 86 ? -15.662 -16.789 -6.195 1.00 79.75 86 ALA A C 1
ATOM 636 O O . ALA A 1 86 ? -16.655 -17.469 -5.943 1.00 79.75 86 ALA A O 1
ATOM 637 N N . ARG A 1 87 ? -14.459 -17.112 -5.701 1.00 76.69 87 ARG A N 1
ATOM 638 C CA . ARG A 1 87 ? -14.176 -18.279 -4.847 1.00 76.69 87 ARG A CA 1
ATOM 639 C C . ARG A 1 87 ? -13.252 -17.890 -3.682 1.00 76.69 87 ARG A C 1
ATOM 641 O O . ARG A 1 87 ? -12.075 -18.260 -3.683 1.00 76.69 87 ARG A O 1
ATOM 648 N N . PRO A 1 88 ? -13.785 -17.222 -2.640 1.00 63.16 88 PRO A N 1
ATOM 649 C CA . PRO A 1 88 ? -13.003 -16.672 -1.524 1.00 63.16 88 PRO A CA 1
ATOM 650 C C . PRO A 1 88 ? -12.177 -17.709 -0.747 1.00 63.16 88 PRO A C 1
ATOM 652 O O . PRO A 1 88 ? -11.159 -17.378 -0.145 1.00 63.16 88 PRO A O 1
ATOM 655 N N . ALA A 1 89 ? -12.605 -18.974 -0.762 1.00 57.97 89 ALA A N 1
ATOM 656 C CA . ALA A 1 89 ? -11.946 -20.070 -0.059 1.00 57.97 89 ALA A CA 1
ATOM 657 C C . ALA A 1 89 ? -10.755 -20.691 -0.822 1.00 57.97 89 ALA A C 1
ATOM 659 O O . ALA A 1 89 ? -10.045 -21.524 -0.256 1.00 57.97 89 ALA A O 1
ATOM 660 N N . ARG A 1 90 ? -10.516 -20.330 -2.096 1.00 59.78 90 ARG A N 1
ATOM 661 C CA . ARG A 1 90 ? -9.433 -20.925 -2.901 1.00 59.78 90 ARG A CA 1
ATOM 662 C C . ARG A 1 90 ? -8.067 -20.284 -2.621 1.00 59.78 90 ARG A C 1
ATOM 664 O O . ARG A 1 90 ? -7.939 -19.075 -2.442 1.00 59.78 90 ARG A O 1
ATOM 671 N N . HIS A 1 91 ? -7.059 -21.159 -2.572 1.00 60.75 91 HIS A N 1
ATOM 672 C CA . HIS A 1 91 ? -5.717 -20.994 -2.003 1.00 60.75 91 HIS A CA 1
ATOM 673 C C . HIS A 1 91 ? -5.096 -19.583 -2.120 1.00 60.75 91 HIS A C 1
ATOM 675 O O . HIS A 1 91 ? -4.658 -19.190 -3.202 1.00 60.75 91 HIS A O 1
ATOM 681 N N . PRO A 1 92 ? -4.938 -18.845 -1.002 1.00 69.38 92 PRO A N 1
ATOM 682 C CA . PRO A 1 92 ? -4.301 -17.524 -0.997 1.00 69.38 92 PRO A CA 1
ATOM 683 C C . PRO A 1 92 ? -2.799 -17.535 -1.323 1.00 69.38 92 PRO A C 1
ATOM 685 O O . PRO A 1 92 ? -2.232 -16.485 -1.604 1.00 69.38 92 PRO A O 1
ATOM 688 N N . MET A 1 93 ? -2.170 -18.714 -1.347 1.00 72.62 93 MET A N 1
ATOM 689 C CA . MET A 1 93 ? -0.759 -18.892 -1.706 1.00 72.62 93 MET A CA 1
ATOM 690 C C . MET A 1 93 ? -0.441 -18.447 -3.141 1.00 72.62 93 MET A C 1
ATOM 692 O O . MET A 1 93 ? 0.629 -17.894 -3.365 1.00 72.62 93 MET A O 1
ATOM 696 N N . PHE A 1 94 ? -1.367 -18.613 -4.093 1.00 81.62 94 PHE A N 1
ATOM 697 C CA . PHE A 1 94 ? -1.145 -18.171 -5.476 1.00 81.62 94 PHE A CA 1
ATOM 698 C C . PHE A 1 94 ? -1.027 -16.648 -5.586 1.00 81.62 94 PHE A C 1
ATOM 700 O O . PHE A 1 94 ? -0.200 -16.154 -6.335 1.00 81.62 94 PHE A O 1
ATOM 707 N N . SER A 1 95 ? -1.775 -15.892 -4.777 1.00 82.50 95 SER A N 1
ATOM 708 C CA . SER A 1 95 ? -1.649 -14.428 -4.739 1.00 82.50 95 SER A CA 1
ATOM 709 C C . SER A 1 95 ? -0.380 -13.947 -4.035 1.00 82.50 95 SER A C 1
ATOM 711 O O . SER A 1 95 ? 0.086 -12.850 -4.320 1.00 82.50 95 SER A O 1
ATOM 713 N N . VAL A 1 96 ? 0.187 -14.752 -3.127 1.00 85.00 96 VAL A N 1
ATOM 714 C CA . VAL A 1 96 ? 1.513 -14.479 -2.548 1.00 85.00 96 VAL A CA 1
ATOM 715 C C . VAL A 1 96 ? 2.594 -14.670 -3.610 1.00 85.00 96 VAL A C 1
ATOM 717 O O . VAL A 1 96 ? 3.448 -13.804 -3.757 1.00 85.00 96 VAL A O 1
ATOM 720 N N . ALA A 1 97 ? 2.541 -15.779 -4.356 1.00 85.00 97 ALA A N 1
ATOM 721 C CA . ALA A 1 97 ? 3.479 -16.047 -5.444 1.00 85.00 97 ALA A CA 1
ATOM 722 C C . ALA A 1 97 ? 3.396 -14.971 -6.537 1.00 85.00 97 ALA A C 1
ATOM 724 O O . ALA A 1 97 ? 4.427 -14.456 -6.958 1.00 85.00 97 ALA A O 1
ATOM 725 N N . GLU A 1 98 ? 2.179 -14.574 -6.912 1.00 90.38 98 GLU A N 1
ATOM 726 C CA . GLU A 1 98 ? 1.948 -13.494 -7.872 1.00 90.38 98 GLU A CA 1
ATOM 727 C C . GLU A 1 98 ? 2.536 -12.168 -7.387 1.00 90.38 98 GLU A C 1
ATOM 729 O O . GLU A 1 98 ? 3.323 -11.537 -8.084 1.00 90.38 98 GLU A O 1
ATOM 734 N N . GLY A 1 99 ? 2.223 -11.766 -6.151 1.00 84.31 99 GLY A N 1
ATOM 735 C CA . GLY A 1 99 ? 2.775 -10.540 -5.583 1.00 84.31 99 GLY A CA 1
ATOM 736 C C . GLY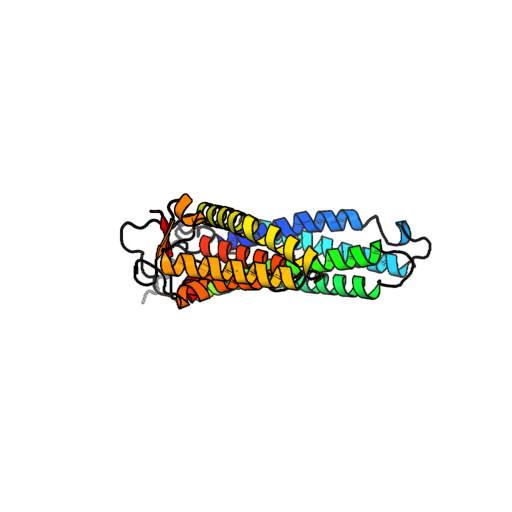 A 1 99 ? 4.308 -10.554 -5.515 1.00 84.31 99 GLY A C 1
ATOM 737 O O . GLY A 1 99 ? 4.933 -9.530 -5.779 1.00 84.31 99 GLY A O 1
ATOM 738 N N . ALA A 1 100 ? 4.924 -11.708 -5.234 1.00 85.94 100 ALA A N 1
ATOM 739 C CA . ALA A 1 100 ? 6.376 -11.863 -5.254 1.00 85.94 100 ALA A CA 1
ATOM 740 C C . ALA A 1 100 ? 6.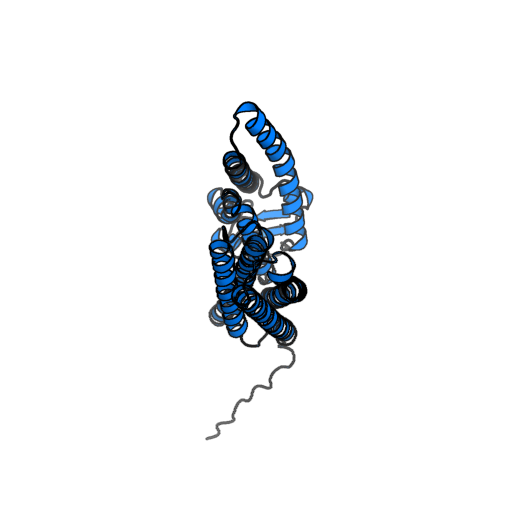959 -11.737 -6.673 1.00 85.94 100 ALA A C 1
ATOM 742 O O . ALA A 1 100 ? 7.971 -11.061 -6.852 1.00 85.94 100 ALA A O 1
ATOM 743 N N . ALA A 1 101 ? 6.313 -12.326 -7.683 1.00 87.88 101 ALA A N 1
ATOM 744 C CA . ALA A 1 101 ? 6.723 -12.194 -9.081 1.00 87.88 101 ALA A CA 1
ATOM 745 C C . ALA A 1 101 ? 6.643 -10.734 -9.560 1.00 87.88 101 ALA A C 1
ATOM 747 O O . ALA A 1 101 ? 7.590 -10.227 -10.161 1.00 87.88 101 ALA A O 1
ATOM 748 N N . VAL A 1 102 ? 5.565 -10.031 -9.201 1.00 89.75 102 VAL A N 1
ATOM 749 C CA . VAL A 1 102 ? 5.378 -8.597 -9.472 1.00 89.75 102 VAL A CA 1
ATOM 750 C C . VAL A 1 102 ? 6.477 -7.752 -8.814 1.00 89.75 102 VAL A C 1
ATOM 752 O O . VAL A 1 102 ? 7.005 -6.842 -9.450 1.00 89.75 102 VAL A O 1
ATOM 755 N N . ILE A 1 103 ? 6.888 -8.075 -7.579 1.00 84.12 103 ILE A N 1
ATOM 756 C CA . ILE A 1 103 ? 8.023 -7.410 -6.911 1.00 84.12 103 ILE A CA 1
ATOM 757 C C . ILE A 1 103 ? 9.323 -7.625 -7.689 1.00 84.12 103 ILE A C 1
ATOM 759 O O . ILE A 1 103 ? 10.045 -6.664 -7.933 1.00 84.12 103 ILE A O 1
ATOM 763 N N . VAL A 1 104 ? 9.627 -8.864 -8.086 1.00 89.00 104 VAL A N 1
ATOM 764 C CA . VAL A 1 104 ? 10.865 -9.183 -8.815 1.00 89.00 104 VAL A CA 1
ATOM 765 C C . VAL A 1 104 ? 10.926 -8.426 -10.141 1.00 89.00 104 VAL A C 1
ATOM 767 O O . VAL A 1 104 ? 11.929 -7.774 -10.423 1.00 89.00 104 VAL A O 1
ATOM 770 N N . VAL A 1 105 ? 9.845 -8.450 -10.926 1.00 91.75 105 VAL A N 1
ATOM 771 C CA . VAL A 1 105 ? 9.767 -7.705 -12.193 1.00 91.75 105 VAL A CA 1
ATOM 772 C C . VAL A 1 105 ? 9.835 -6.194 -11.957 1.00 91.75 105 VAL A C 1
ATOM 774 O O . VAL A 1 105 ? 10.504 -5.487 -12.708 1.00 91.75 105 VAL A O 1
ATOM 777 N N . GLY A 1 106 ? 9.228 -5.691 -10.882 1.00 85.00 106 GLY A N 1
ATOM 778 C CA . GLY A 1 106 ? 9.354 -4.293 -10.480 1.00 85.00 106 GLY A CA 1
ATOM 779 C C . GLY A 1 106 ? 10.802 -3.880 -10.192 1.00 85.00 106 GLY A C 1
ATOM 780 O O . GLY A 1 106 ? 11.279 -2.888 -10.740 1.00 85.00 106 GLY A O 1
ATOM 781 N N . VAL A 1 107 ? 11.535 -4.681 -9.414 1.00 83.75 107 VAL A N 1
ATOM 782 C CA . VAL A 1 107 ? 12.956 -4.444 -9.102 1.00 83.75 107 VAL A CA 1
ATOM 783 C C . VAL A 1 107 ? 13.817 -4.485 -10.364 1.00 83.75 107 VAL A C 1
ATOM 785 O O . VAL A 1 107 ? 14.699 -3.640 -10.521 1.00 83.75 107 VAL A O 1
ATOM 788 N N . ILE A 1 108 ? 13.541 -5.412 -11.289 1.00 89.38 108 ILE A N 1
ATOM 789 C CA . ILE A 1 108 ? 14.203 -5.453 -12.602 1.00 89.38 108 ILE A CA 1
ATOM 790 C C . ILE A 1 108 ? 13.951 -4.145 -13.363 1.00 89.38 108 ILE A C 1
ATOM 792 O O . ILE A 1 108 ? 14.895 -3.577 -13.901 1.00 89.38 108 ILE A O 1
ATOM 796 N N . GLY A 1 109 ? 12.723 -3.618 -13.350 1.00 86.38 109 GLY A N 1
ATOM 797 C CA . GLY A 1 109 ? 12.399 -2.317 -13.947 1.00 86.38 109 GLY A CA 1
ATOM 798 C C . GLY A 1 109 ? 13.189 -1.160 -13.333 1.00 86.38 109 GLY A C 1
ATOM 799 O O . GLY A 1 109 ? 13.775 -0.362 -14.059 1.00 86.38 109 GLY A O 1
ATOM 800 N N . CYS A 1 110 ? 13.297 -1.106 -12.001 1.00 80.94 110 CYS A N 1
ATOM 801 C CA . CYS A 1 110 ? 14.127 -0.105 -11.321 1.00 80.94 110 CYS A CA 1
ATOM 802 C C . CYS A 1 110 ? 15.601 -0.200 -11.736 1.00 80.94 110 CYS A C 1
ATOM 804 O O . CYS A 1 110 ? 16.238 0.823 -11.988 1.00 80.94 110 CYS A O 1
ATOM 806 N N . LEU A 1 111 ? 16.136 -1.423 -11.827 1.00 83.62 111 LEU A N 1
ATOM 807 C CA . LEU A 1 111 ? 17.515 -1.664 -12.242 1.00 83.62 111 LEU A CA 1
ATOM 808 C C . LEU A 1 111 ? 17.739 -1.246 -13.700 1.00 83.62 111 LEU A C 1
ATOM 810 O O . LEU A 1 111 ? 18.710 -0.553 -13.983 1.00 83.62 111 LEU A O 1
ATOM 814 N N . LEU A 1 112 ? 16.831 -1.612 -14.609 1.00 87.75 112 LEU A N 1
ATOM 815 C CA . LEU A 1 112 ? 16.877 -1.196 -16.013 1.00 87.75 112 LEU A CA 1
ATOM 816 C C . LEU A 1 112 ? 16.802 0.325 -16.150 1.00 87.75 112 LEU A C 1
ATOM 818 O O . LEU A 1 112 ? 17.564 0.900 -16.923 1.00 87.75 112 LEU A O 1
ATOM 822 N N . GLY A 1 113 ? 15.945 0.983 -15.367 1.00 84.00 113 GLY A N 1
ATOM 823 C CA . GLY A 1 113 ? 15.845 2.439 -15.331 1.00 84.00 113 GLY A CA 1
ATOM 824 C C . GLY A 1 113 ? 17.155 3.088 -14.901 1.00 84.00 113 GLY A C 1
ATOM 825 O O . GLY A 1 113 ? 17.644 3.971 -15.596 1.00 84.00 113 GLY A O 1
ATOM 826 N N . PHE A 1 114 ? 17.768 2.592 -13.822 1.00 80.69 114 PHE A N 1
ATOM 827 C CA . PHE A 1 114 ? 19.065 3.075 -13.343 1.00 80.69 114 PHE A CA 1
ATOM 828 C C . PHE A 1 114 ? 20.191 2.847 -14.359 1.00 80.69 114 PHE A C 1
ATOM 830 O O . PHE A 1 114 ? 20.956 3.763 -14.638 1.00 80.69 114 PHE A O 1
ATOM 837 N N . LEU A 1 115 ? 20.273 1.652 -14.952 1.00 84.56 115 LEU A N 1
ATOM 838 C CA . LEU A 1 115 ? 21.282 1.324 -15.966 1.00 84.56 115 LEU A CA 1
ATOM 839 C C . LEU A 1 115 ? 21.087 2.099 -17.275 1.00 84.56 115 LEU A C 1
ATOM 841 O O . LEU A 1 115 ? 22.040 2.271 -18.029 1.00 84.56 115 LEU A O 1
ATOM 845 N N . SER A 1 116 ? 19.870 2.575 -17.541 1.00 81.12 116 SER A N 1
ATOM 846 C CA . SER A 1 116 ? 19.567 3.415 -18.703 1.00 81.12 116 SER A CA 1
ATOM 847 C C . SER A 1 116 ? 19.928 4.890 -18.477 1.00 81.12 116 SER A C 1
ATOM 849 O O . SER A 1 116 ? 19.938 5.662 -19.436 1.00 81.12 116 SER A O 1
ATOM 851 N N . VAL A 1 117 ? 20.244 5.303 -17.240 1.00 77.88 117 VAL A N 1
ATOM 852 C CA . VAL A 1 117 ? 20.696 6.671 -16.944 1.00 77.88 117 VAL A CA 1
ATOM 853 C C . VAL A 1 117 ? 22.061 6.903 -17.593 1.00 77.88 117 VAL A C 1
ATOM 855 O O . VAL A 1 117 ? 23.033 6.221 -17.284 1.00 77.88 117 VAL A O 1
ATOM 858 N N . GLY A 1 118 ? 22.139 7.901 -18.476 1.00 66.81 118 GLY A N 1
ATOM 859 C CA . GLY A 1 118 ? 23.382 8.296 -19.147 1.00 66.81 118 GLY A CA 1
ATOM 860 C C . GLY A 1 118 ? 23.608 7.669 -20.526 1.00 66.81 118 GLY A C 1
ATOM 861 O O . GLY A 1 118 ? 24.629 7.954 -21.145 1.00 66.81 118 GLY A O 1
ATOM 862 N N . ASN A 1 119 ? 22.662 6.880 -21.051 1.00 67.56 119 ASN A N 1
ATOM 863 C CA . ASN A 1 119 ? 22.759 6.268 -22.383 1.00 67.56 119 ASN A CA 1
ATOM 864 C C . ASN A 1 119 ? 22.261 7.192 -23.525 1.00 67.56 119 ASN A C 1
ATOM 866 O O . ASN A 1 119 ? 21.551 6.752 -24.429 1.00 67.56 119 ASN A O 1
ATOM 870 N N . GLY A 1 120 ? 22.596 8.488 -23.464 1.00 65.25 120 GLY A N 1
ATOM 871 C CA . GLY A 1 120 ? 22.190 9.519 -24.434 1.00 65.25 120 GLY A CA 1
ATOM 872 C C . GLY A 1 120 ? 21.421 10.693 -23.810 1.00 65.25 120 GLY A C 1
ATOM 873 O O . GLY A 1 120 ? 21.397 10.854 -22.593 1.00 65.25 120 GLY A O 1
ATOM 874 N N . SER A 1 121 ? 20.787 11.524 -24.647 1.00 63.84 121 SER A N 1
ATOM 875 C CA . SER A 1 121 ? 19.914 12.638 -24.222 1.00 63.84 121 SER A CA 1
ATOM 876 C C . SER A 1 121 ? 18.482 12.204 -23.877 1.00 63.84 121 SER A C 1
ATOM 878 O O . SER A 1 121 ? 17.640 13.041 -23.554 1.00 63.84 121 SER A O 1
ATOM 880 N N . ASP A 1 122 ? 18.190 10.908 -23.977 1.00 72.81 122 ASP A N 1
ATOM 881 C CA . ASP A 1 122 ? 16.873 10.341 -23.721 1.00 72.81 122 ASP A CA 1
ATOM 882 C C . ASP A 1 122 ? 16.632 10.157 -22.216 1.00 72.81 122 ASP A C 1
ATOM 884 O O . ASP A 1 122 ? 17.192 9.273 -21.565 1.00 72.81 122 ASP A O 1
ATOM 888 N N . VAL A 1 123 ? 15.771 11.013 -21.668 1.00 78.50 123 VAL A N 1
ATOM 889 C CA . VAL A 1 123 ? 15.301 10.939 -20.279 1.00 78.50 123 VAL A CA 1
ATOM 890 C C . VAL A 1 123 ? 14.014 10.122 -20.129 1.00 78.50 123 VAL A C 1
ATOM 892 O O . VAL A 1 123 ? 13.664 9.746 -19.010 1.00 78.50 123 VAL A O 1
ATOM 895 N N . ALA A 1 124 ? 13.308 9.822 -21.223 1.00 79.88 124 ALA A N 1
ATOM 896 C CA . ALA A 1 124 ? 12.018 9.139 -21.194 1.00 79.88 124 ALA A CA 1
ATOM 897 C C . ALA A 1 124 ? 12.180 7.643 -20.913 1.00 79.88 124 ALA A C 1
ATOM 899 O O . ALA A 1 124 ? 11.449 7.093 -20.087 1.00 79.88 124 ALA A O 1
ATOM 900 N N . THR A 1 125 ? 13.178 6.995 -21.519 1.00 81.94 125 THR A N 1
ATOM 901 C CA . THR A 1 125 ? 13.476 5.574 -21.285 1.00 81.94 125 THR A CA 1
ATOM 902 C C . THR A 1 125 ? 13.817 5.259 -19.819 1.00 81.94 125 THR A C 1
ATOM 904 O O . THR A 1 125 ? 13.132 4.421 -19.216 1.00 81.94 125 THR A O 1
ATOM 907 N N . PRO A 1 126 ? 14.814 5.918 -19.184 1.00 81.50 126 PRO A N 1
ATOM 908 C CA . PRO A 1 126 ? 15.139 5.648 -17.785 1.00 81.50 126 PRO A CA 1
ATOM 909 C C . PRO A 1 126 ? 13.978 5.989 -16.844 1.00 81.50 126 PRO A C 1
ATOM 911 O O . PRO A 1 126 ? 13.711 5.228 -15.913 1.00 81.50 126 PRO A O 1
ATOM 914 N N . LEU A 1 127 ? 13.245 7.079 -17.103 1.00 80.69 127 LEU A N 1
ATOM 915 C CA . LEU A 1 127 ? 12.104 7.479 -16.279 1.00 80.69 127 LEU A CA 1
ATOM 916 C C . LEU A 1 127 ? 10.955 6.470 -16.360 1.00 80.69 127 LEU A C 1
ATOM 918 O O . LEU A 1 127 ? 10.357 6.138 -15.339 1.00 80.69 127 LEU A O 1
ATOM 922 N N . THR A 1 128 ? 10.670 5.949 -17.551 1.00 83.31 128 THR A N 1
ATOM 923 C CA . THR A 1 128 ? 9.576 4.998 -17.774 1.00 83.31 128 THR A CA 1
ATOM 924 C C . THR A 1 128 ? 9.874 3.636 -17.148 1.00 83.31 128 THR A C 1
ATOM 926 O O . THR A 1 128 ? 9.012 3.087 -16.456 1.00 83.31 128 THR A O 1
ATOM 929 N N . PHE A 1 129 ? 11.101 3.117 -17.281 1.00 85.00 129 PHE A N 1
ATOM 930 C CA . PHE A 1 129 ? 11.517 1.899 -16.574 1.00 85.00 129 PHE A CA 1
ATOM 931 C C . PHE A 1 129 ? 11.517 2.083 -15.055 1.00 85.00 129 PHE A C 1
ATOM 933 O O . PHE A 1 129 ? 10.974 1.249 -14.330 1.00 85.00 129 PHE A O 1
ATOM 940 N N . PHE A 1 130 ? 12.096 3.181 -14.565 1.00 79.88 130 PHE A N 1
ATOM 941 C CA . PHE A 1 130 ? 12.210 3.429 -13.131 1.00 79.88 130 PHE A CA 1
ATOM 942 C C . PHE A 1 130 ? 10.845 3.683 -12.482 1.00 79.88 130 PHE A C 1
ATOM 944 O O . PHE A 1 130 ? 10.548 3.132 -11.421 1.00 79.88 130 PHE A O 1
ATOM 951 N N . GLY A 1 131 ? 9.994 4.476 -13.135 1.00 75.81 131 GLY A N 1
ATOM 952 C CA . GLY A 1 131 ? 8.638 4.774 -12.692 1.00 75.81 131 GLY A CA 1
ATOM 953 C C . GLY A 1 131 ? 7.761 3.526 -12.683 1.00 75.81 131 GLY A C 1
ATOM 954 O O . GLY A 1 131 ? 7.183 3.192 -11.646 1.00 75.81 131 GLY A O 1
ATOM 955 N N . THR A 1 132 ? 7.723 2.785 -13.796 1.00 78.38 132 THR A N 1
ATOM 956 C CA . THR A 1 132 ? 6.952 1.534 -13.886 1.00 78.38 132 THR A CA 1
ATOM 957 C C . THR A 1 132 ? 7.469 0.511 -12.881 1.00 78.38 132 THR A C 1
ATOM 959 O O . THR A 1 132 ? 6.683 -0.020 -12.101 1.00 78.38 132 THR A O 1
ATOM 962 N N . GLY A 1 133 ? 8.787 0.290 -12.818 1.00 76.56 133 GLY A N 1
ATOM 963 C CA . GLY A 1 133 ? 9.417 -0.656 -11.896 1.00 76.56 133 GLY A CA 1
ATOM 964 C C . GLY A 1 133 ? 9.131 -0.347 -10.427 1.00 76.56 133 GLY A C 1
ATOM 965 O O . GLY A 1 133 ? 8.763 -1.244 -9.659 1.00 76.56 133 GLY A O 1
ATOM 966 N N . SER A 1 134 ? 9.201 0.931 -10.047 1.00 74.25 134 SER A N 1
ATOM 967 C CA . SER A 1 134 ? 8.868 1.381 -8.695 1.00 74.25 134 SER A CA 1
ATOM 968 C C . SER A 1 134 ? 7.412 1.068 -8.375 1.00 74.25 134 SER A C 1
ATOM 970 O O . SER A 1 134 ? 7.130 0.368 -7.404 1.00 74.25 134 SER A O 1
ATOM 972 N N . LEU A 1 135 ? 6.480 1.502 -9.224 1.00 76.81 135 LEU A N 1
ATOM 973 C CA . LEU A 1 135 ? 5.053 1.291 -8.996 1.00 76.81 135 LEU A CA 1
ATOM 974 C C . LEU A 1 135 ? 4.664 -0.198 -8.976 1.00 76.81 135 LEU A C 1
ATOM 976 O O . LEU A 1 135 ? 3.842 -0.605 -8.151 1.00 76.81 135 LEU A O 1
ATOM 980 N N . PHE A 1 136 ? 5.284 -1.023 -9.821 1.00 81.06 136 PHE A N 1
ATOM 981 C CA . PHE A 1 136 ? 5.057 -2.467 -9.845 1.00 81.06 136 PHE A CA 1
ATOM 982 C C . PHE A 1 136 ? 5.559 -3.125 -8.557 1.00 81.06 136 PHE A C 1
ATOM 984 O O . PHE A 1 136 ? 4.820 -3.869 -7.913 1.00 81.06 136 PHE A O 1
ATOM 991 N N . THR A 1 137 ? 6.760 -2.759 -8.095 1.00 76.50 137 THR A N 1
ATOM 992 C CA . THR A 1 137 ? 7.305 -3.218 -6.806 1.00 76.50 137 THR A CA 1
ATOM 993 C C . THR A 1 137 ? 6.349 -2.902 -5.654 1.00 76.50 137 THR A C 1
ATOM 995 O O . THR A 1 137 ? 6.071 -3.756 -4.807 1.00 76.50 137 THR A O 1
ATOM 998 N N . LEU A 1 138 ? 5.785 -1.692 -5.650 1.00 75.06 138 LEU A N 1
ATOM 999 C CA . LEU A 1 138 ? 4.816 -1.253 -4.648 1.00 75.06 138 LEU A CA 1
ATOM 1000 C C . LEU A 1 138 ? 3.512 -2.064 -4.700 1.00 75.06 138 LEU A C 1
ATOM 1002 O O . LEU A 1 138 ? 3.032 -2.548 -3.670 1.00 75.06 138 LEU A O 1
ATOM 1006 N N . GLY A 1 139 ? 2.946 -2.244 -5.893 1.00 75.00 139 GLY A N 1
ATOM 1007 C CA . GLY A 1 139 ? 1.713 -3.000 -6.094 1.00 75.00 139 GLY A CA 1
ATOM 1008 C C . GLY A 1 139 ? 1.848 -4.485 -5.729 1.00 75.00 139 GLY A C 1
ATOM 1009 O O . GLY A 1 139 ? 0.971 -5.053 -5.063 1.00 75.00 139 GLY A O 1
ATOM 1010 N N . GLY A 1 140 ? 2.976 -5.105 -6.087 1.00 74.94 140 GLY A N 1
ATOM 1011 C CA . GLY A 1 140 ? 3.320 -6.469 -5.686 1.00 74.94 140 GLY A CA 1
ATOM 1012 C C . GLY A 1 140 ? 3.504 -6.598 -4.173 1.00 74.94 140 GLY A C 1
ATOM 1013 O O . GLY A 1 140 ? 2.997 -7.545 -3.564 1.00 74.94 140 GLY A O 1
ATOM 1014 N N . GLY A 1 141 ? 4.126 -5.598 -3.537 1.00 74.88 141 GLY A N 1
ATOM 1015 C CA . GLY A 1 141 ? 4.251 -5.484 -2.082 1.00 74.88 141 GLY A CA 1
ATOM 1016 C C . GLY A 1 141 ? 2.901 -5.500 -1.362 1.00 74.88 141 GLY A C 1
ATOM 1017 O O . GLY A 1 141 ? 2.693 -6.325 -0.468 1.00 74.88 141 GLY A O 1
ATOM 1018 N N . ILE A 1 142 ? 1.953 -4.653 -1.787 1.00 73.19 142 ILE A N 1
ATOM 1019 C CA . ILE A 1 142 ? 0.588 -4.617 -1.225 1.00 73.19 142 ILE A CA 1
ATOM 1020 C C . ILE A 1 142 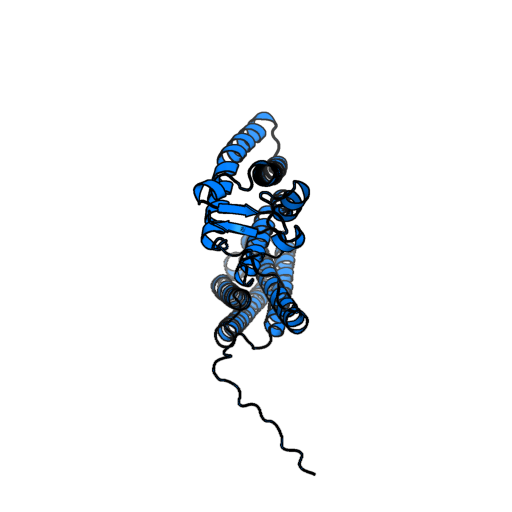? -0.084 -5.983 -1.358 1.00 73.19 142 ILE A C 1
ATOM 1022 O O . ILE A 1 142 ? -0.617 -6.524 -0.386 1.00 73.19 142 ILE A O 1
ATOM 1026 N N . THR A 1 143 ? -0.058 -6.540 -2.566 1.00 77.50 143 THR A N 1
ATOM 1027 C CA . THR A 1 143 ? -0.731 -7.800 -2.888 1.00 77.50 143 THR A CA 1
ATOM 1028 C C . THR A 1 143 ? -0.174 -8.950 -2.057 1.00 77.50 143 THR A C 1
ATOM 1030 O O . THR A 1 143 ? -0.940 -9.718 -1.465 1.00 77.50 143 THR A O 1
ATOM 1033 N N . THR A 1 144 ? 1.153 -9.031 -1.944 1.00 81.50 144 THR A N 1
ATOM 1034 C CA . THR A 1 144 ? 1.851 -10.025 -1.123 1.00 81.50 144 THR A CA 1
ATOM 1035 C C . THR A 1 144 ? 1.465 -9.869 0.338 1.00 81.50 144 THR A C 1
ATOM 1037 O O . THR A 1 144 ? 1.061 -10.840 0.975 1.00 81.50 144 THR A O 1
ATOM 1040 N N . LEU A 1 145 ? 1.517 -8.645 0.867 1.00 76.00 145 LEU A N 1
ATOM 1041 C CA . LEU A 1 145 ? 1.221 -8.370 2.266 1.00 76.00 145 LEU A CA 1
ATOM 1042 C C . LEU A 1 145 ? -0.223 -8.742 2.621 1.00 76.00 145 LEU A C 1
ATOM 1044 O O . LEU A 1 145 ? -0.442 -9.499 3.565 1.00 76.00 145 LEU A O 1
ATOM 1048 N N . LEU A 1 146 ? -1.210 -8.288 1.844 1.00 76.25 146 LEU A N 1
ATOM 1049 C CA . LEU A 1 146 ? -2.617 -8.642 2.060 1.00 76.25 146 LEU A CA 1
ATOM 1050 C C . LEU A 1 146 ? -2.845 -10.157 1.956 1.00 76.25 146 LEU A C 1
ATOM 1052 O O . LEU A 1 146 ? -3.576 -10.737 2.766 1.00 76.25 146 LEU A O 1
ATOM 1056 N N . SER A 1 147 ? -2.183 -10.819 1.008 1.00 78.69 147 SER A N 1
ATOM 1057 C CA . SER A 1 147 ? -2.276 -12.271 0.831 1.00 78.69 147 SER A CA 1
ATOM 1058 C C . SER A 1 147 ? -1.665 -13.031 2.010 1.00 78.69 147 SER A C 1
ATOM 1060 O O . SER A 1 147 ? -2.293 -13.951 2.531 1.00 78.69 147 SER A O 1
ATOM 1062 N N . VAL A 1 148 ? -0.501 -12.606 2.510 1.00 79.06 148 VAL A N 1
ATOM 1063 C CA . VAL A 1 148 ? 0.150 -13.185 3.696 1.00 79.06 148 VAL A CA 1
ATOM 1064 C C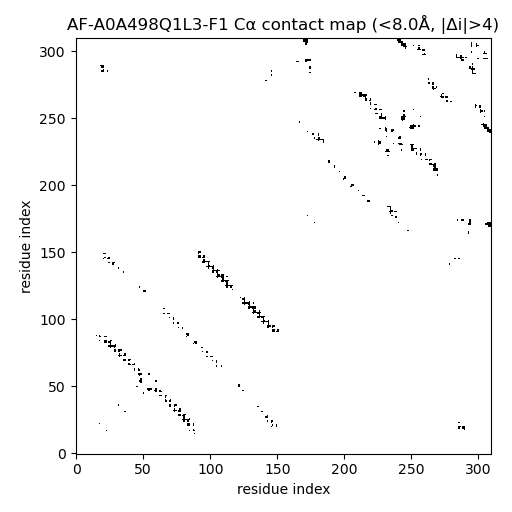 . VAL A 1 148 ? -0.702 -12.976 4.946 1.00 79.06 148 VAL A C 1
ATOM 1066 O O . VAL A 1 148 ? -0.919 -13.925 5.699 1.00 79.06 148 VAL A O 1
ATOM 1069 N N . ILE A 1 149 ? -1.243 -11.771 5.160 1.00 73.94 149 ILE A N 1
ATOM 1070 C CA . ILE A 1 149 ? -2.162 -11.485 6.275 1.00 73.94 149 ILE A CA 1
ATOM 1071 C C . ILE A 1 149 ? -3.356 -12.445 6.215 1.00 73.94 149 ILE A C 1
ATOM 1073 O O . ILE A 1 149 ? -3.688 -13.044 7.239 1.00 73.94 149 ILE A O 1
ATOM 1077 N N . THR A 1 150 ? -3.921 -12.661 5.021 1.00 75.00 150 THR A N 1
ATOM 1078 C CA . THR A 1 150 ? -5.040 -13.591 4.800 1.00 75.00 150 THR A CA 1
ATOM 1079 C C . THR A 1 150 ? -4.654 -15.027 5.149 1.00 75.00 150 THR A C 1
ATOM 1081 O O . THR A 1 150 ? -5.386 -15.703 5.869 1.00 75.00 150 THR A O 1
ATOM 1084 N N . VAL A 1 151 ? -3.487 -15.498 4.693 1.00 76.19 151 VAL A N 1
ATOM 1085 C CA . VAL A 1 151 ? -2.965 -16.839 5.017 1.00 76.19 151 VAL A CA 1
ATOM 1086 C C . VAL A 1 151 ? -2.813 -17.011 6.530 1.00 76.19 151 VAL A C 1
ATOM 1088 O O . VAL A 1 151 ? -3.211 -18.039 7.080 1.00 76.19 151 VAL A O 1
ATOM 1091 N N . VAL A 1 152 ? -2.242 -16.016 7.213 1.00 76.25 152 VAL A N 1
ATOM 1092 C CA . VAL A 1 152 ? -1.996 -16.064 8.659 1.00 76.25 152 VAL A CA 1
ATOM 1093 C C . VAL A 1 152 ? -3.305 -16.064 9.448 1.00 76.25 152 VAL A C 1
ATOM 1095 O O . VAL A 1 152 ? -3.443 -16.862 10.376 1.00 76.25 152 VAL A O 1
ATOM 1098 N N . ASP A 1 153 ? -4.284 -15.237 9.076 1.00 71.44 153 ASP A N 1
ATOM 1099 C CA . ASP A 1 153 ? -5.590 -15.200 9.752 1.00 71.44 153 ASP A CA 1
ATOM 1100 C C . ASP A 1 153 ? -6.380 -16.497 9.553 1.00 71.44 153 ASP A C 1
ATOM 1102 O O . ASP A 1 153 ? -6.984 -17.011 10.498 1.00 71.44 153 ASP A O 1
ATOM 1106 N N . LEU A 1 154 ? -6.309 -17.097 8.361 1.00 71.06 154 LEU A N 1
ATOM 1107 C CA . LEU A 1 154 ? -6.893 -18.416 8.104 1.00 71.06 154 LEU A CA 1
ATOM 1108 C C . LEU A 1 154 ? -6.231 -19.519 8.943 1.00 71.06 154 LEU A C 1
ATOM 1110 O O . LEU A 1 154 ? -6.908 -20.434 9.406 1.00 71.06 154 LEU A O 1
ATOM 1114 N N . ARG A 1 155 ? -4.916 -19.439 9.184 1.00 72.94 155 ARG A N 1
ATOM 1115 C CA . ARG A 1 155 ? -4.216 -20.389 10.065 1.00 72.94 155 ARG A CA 1
ATOM 1116 C C . ARG A 1 155 ? -4.575 -20.184 11.539 1.00 72.94 155 ARG A C 1
ATOM 1118 O O . ARG A 1 155 ? -4.760 -21.167 12.246 1.00 72.94 155 ARG A O 1
ATOM 1125 N N . ARG A 1 156 ? -4.698 -18.934 11.999 1.00 68.06 156 ARG A N 1
ATOM 1126 C CA . ARG A 1 156 ? -5.011 -18.590 13.402 1.00 68.06 156 ARG A CA 1
ATOM 1127 C C . ARG A 1 156 ? -6.467 -18.844 13.788 1.00 68.06 156 ARG A C 1
ATOM 1129 O O . ARG A 1 156 ? -6.739 -19.231 14.917 1.00 68.06 156 ARG A O 1
ATOM 1136 N N . SER A 1 157 ? -7.409 -18.639 12.871 1.00 62.56 157 SER A N 1
ATOM 1137 C CA . SER A 1 157 ? -8.832 -18.930 13.113 1.00 62.56 157 SER A CA 1
ATOM 1138 C C . SER A 1 157 ? -9.099 -20.419 13.349 1.00 62.56 157 SER A C 1
ATOM 1140 O O . SER A 1 157 ? -10.007 -20.758 14.097 1.00 62.56 157 SER A O 1
ATOM 1142 N N . ARG A 1 158 ? -8.263 -21.311 12.801 1.00 62.22 158 ARG A N 1
ATOM 1143 C CA . ARG A 1 158 ? -8.314 -22.751 13.098 1.00 62.22 158 ARG A CA 1
ATOM 1144 C C . ARG A 1 158 ? -7.856 -23.110 14.516 1.00 62.22 158 ARG A C 1
ATOM 1146 O O . ARG A 1 158 ? -8.101 -24.231 14.940 1.00 62.22 158 ARG A O 1
ATOM 1153 N N . THR A 1 159 ? -7.182 -22.204 15.231 1.00 55.50 159 THR A N 1
ATOM 1154 C CA . THR A 1 159 ? -6.510 -22.514 16.505 1.00 55.50 159 THR A CA 1
ATOM 1155 C C . THR A 1 159 ? -7.008 -21.717 17.716 1.00 55.50 159 THR A C 1
ATOM 1157 O O . THR A 1 159 ? -6.561 -21.999 18.825 1.00 55.50 159 THR A O 1
ATOM 1160 N N . ARG A 1 160 ? -7.921 -20.742 17.564 1.00 44.97 160 ARG A N 1
ATOM 1161 C CA . ARG A 1 160 ? -8.394 -19.886 18.675 1.00 44.97 160 ARG A CA 1
ATOM 1162 C C . ARG A 1 160 ? -9.833 -20.195 19.132 1.00 44.97 160 ARG A C 1
ATOM 1164 O O . ARG A 1 160 ? -10.711 -20.297 18.277 1.00 44.97 160 ARG A O 1
ATOM 1171 N N . PRO A 1 161 ? -10.111 -20.215 20.454 1.00 45.00 161 PRO A N 1
ATOM 1172 C CA . PRO A 1 161 ? -11.463 -20.035 20.989 1.00 45.00 161 PRO A CA 1
ATOM 1173 C C . PRO A 1 161 ? -11.987 -18.618 20.685 1.00 45.00 161 PRO A C 1
ATOM 1175 O O . PRO A 1 161 ? -11.204 -17.693 20.459 1.00 45.00 161 PRO A O 1
ATOM 1178 N N . SER A 1 162 ? -13.310 -18.444 20.684 1.00 48.91 162 SER A N 1
ATOM 1179 C CA . SER A 1 162 ? -14.016 -17.191 20.368 1.00 48.91 162 SER A CA 1
ATOM 1180 C C . SER A 1 162 ? -13.478 -15.966 21.130 1.00 48.91 162 SER A C 1
ATOM 1182 O O . SER A 1 162 ? -13.372 -15.997 22.355 1.00 48.91 162 SER A O 1
ATOM 1184 N N . SER A 1 163 ? -13.170 -14.878 20.406 1.00 49.47 163 SER A N 1
ATOM 1185 C CA . SER A 1 163 ? -12.708 -13.596 20.973 1.00 49.47 163 SER A CA 1
ATOM 1186 C C . SER A 1 163 ? -13.694 -13.003 21.995 1.00 49.47 163 SER A C 1
ATOM 1188 O O . SER A 1 163 ? -14.902 -13.189 21.836 1.00 49.47 163 SER A O 1
ATOM 1190 N N . PRO A 1 164 ? -13.208 -12.230 22.992 1.00 49.50 164 PRO A N 1
ATOM 1191 C CA . PRO A 1 164 ? -14.073 -11.590 23.977 1.00 49.50 164 PRO A CA 1
ATOM 1192 C C . PRO A 1 164 ? -15.057 -10.634 23.294 1.00 49.50 164 PRO A C 1
ATOM 1194 O O . PRO A 1 164 ? -14.660 -9.766 22.511 1.00 49.50 164 PRO A O 1
ATOM 1197 N N . ALA A 1 165 ? -16.344 -10.815 23.584 1.00 55.16 165 ALA A N 1
ATOM 1198 C CA . ALA A 1 165 ? -17.409 -9.951 23.099 1.00 55.16 165 ALA A CA 1
ATOM 1199 C C . ALA A 1 165 ? -17.249 -8.526 23.660 1.00 55.16 165 ALA A C 1
ATOM 1201 O O . ALA A 1 165 ? -16.817 -8.338 24.798 1.00 55.16 165 ALA A O 1
ATOM 1202 N N . LEU A 1 166 ? -17.606 -7.518 22.855 1.00 57.16 166 LEU A N 1
ATOM 1203 C CA . LEU A 1 166 ? -17.753 -6.143 23.339 1.00 57.16 166 LEU A CA 1
ATOM 1204 C C . LEU A 1 166 ? -18.754 -6.103 24.512 1.00 57.16 166 LEU A C 1
ATOM 1206 O O . LEU A 1 166 ? -19.752 -6.828 24.464 1.00 57.16 166 LEU A O 1
ATOM 1210 N N . PRO A 1 167 ? -18.551 -5.232 25.518 1.00 57.12 167 PRO A N 1
ATOM 1211 C CA . PRO A 1 167 ? -19.579 -4.937 26.511 1.00 57.12 167 PRO A CA 1
ATOM 1212 C C . PRO A 1 167 ? -20.901 -4.568 25.822 1.00 57.12 167 PRO A C 1
ATOM 1214 O O . PRO A 1 167 ? -20.913 -3.819 24.840 1.00 57.12 167 PRO A O 1
ATOM 1217 N N . SER A 1 168 ? -22.010 -5.107 26.325 1.00 51.59 168 SER A N 1
ATOM 1218 C CA . SER A 1 168 ? -23.352 -4.927 25.764 1.00 51.59 168 SER A CA 1
ATOM 1219 C C . SER A 1 168 ? -23.694 -3.444 25.563 1.00 51.59 168 SER A C 1
ATOM 1221 O O . SER A 1 168 ? -23.674 -2.673 26.519 1.00 51.59 168 SER A O 1
ATOM 1223 N N . GLY A 1 169 ? -24.022 -3.051 24.324 1.00 58.31 169 GLY A N 1
ATOM 1224 C CA . GLY A 1 169 ? -24.513 -1.707 23.976 1.00 58.31 169 GLY A CA 1
ATOM 1225 C C . GLY A 1 169 ? -23.549 -0.807 23.189 1.00 58.31 169 GLY A C 1
ATOM 1226 O O . GLY A 1 169 ? -23.976 0.226 22.682 1.00 58.31 169 GLY A O 1
ATOM 1227 N N . LEU A 1 170 ? -22.276 -1.182 23.019 1.00 63.81 170 LEU A N 1
ATOM 1228 C CA . LEU A 1 170 ? -21.312 -0.396 22.235 1.00 63.81 170 LEU A CA 1
ATOM 1229 C C . LEU A 1 170 ? -21.255 -0.863 20.774 1.00 63.81 170 LEU A C 1
ATOM 1231 O O . LEU A 1 170 ? -20.826 -1.980 20.488 1.00 63.81 170 LEU A O 1
ATOM 1235 N N . GLN A 1 171 ? -21.642 0.008 19.834 1.00 75.06 171 GLN A N 1
ATOM 1236 C CA . GLN A 1 171 ? -21.501 -0.267 18.400 1.00 75.06 171 GLN A CA 1
ATOM 1237 C C . GLN A 1 171 ? -20.095 0.111 17.901 1.00 75.06 171 GLN A C 1
ATOM 1239 O O . GLN A 1 171 ? -19.683 1.272 18.039 1.00 75.06 171 GLN A O 1
ATOM 1244 N N . PRO A 1 172 ? -19.354 -0.825 17.276 1.00 76.75 172 PRO A N 1
ATOM 1245 C CA . PRO A 1 172 ? -18.088 -0.508 16.630 1.00 76.75 172 PRO A CA 1
ATOM 1246 C C . PRO A 1 172 ? -18.274 0.526 15.519 1.00 76.75 172 PRO A C 1
ATOM 1248 O O . PRO A 1 172 ? -19.169 0.408 14.680 1.00 76.75 172 PRO A O 1
ATOM 1251 N N . ALA A 1 173 ? -17.402 1.533 15.482 1.00 76.12 173 ALA A N 1
ATOM 1252 C CA . ALA A 1 173 ? -17.455 2.555 14.446 1.00 76.12 173 ALA A CA 1
ATOM 1253 C C . ALA A 1 173 ? -17.165 1.954 13.049 1.00 76.12 173 ALA A C 1
ATOM 1255 O O . ALA A 1 173 ? -16.136 1.277 12.900 1.00 76.12 173 ALA A O 1
ATOM 1256 N N . PRO A 1 174 ? -17.999 2.229 12.021 1.00 76.88 174 PRO A N 1
ATOM 1257 C CA . PRO A 1 174 ? -17.790 1.742 10.658 1.00 76.88 174 PRO A CA 1
ATOM 1258 C C . PRO A 1 174 ? -16.471 2.235 10.061 1.00 76.88 174 PRO A C 1
ATOM 1260 O O . PRO A 1 174 ? -16.026 3.349 10.346 1.00 76.88 174 PRO A O 1
ATOM 1263 N N . LEU A 1 175 ? -15.885 1.443 9.159 1.00 73.75 175 LEU A N 1
ATOM 1264 C CA . LEU A 1 175 ? -14.623 1.782 8.495 1.00 73.75 175 LEU A CA 1
ATOM 1265 C C . LEU A 1 175 ? -14.685 3.136 7.765 1.00 73.75 175 LEU A C 1
ATOM 1267 O O . LEU A 1 175 ? -13.759 3.931 7.889 1.00 73.75 175 LEU A O 1
ATOM 1271 N N . GLY A 1 176 ? -15.791 3.427 7.069 1.00 70.38 176 GLY A N 1
ATOM 1272 C CA . GLY A 1 176 ? -15.971 4.686 6.336 1.00 70.38 176 GLY A CA 1
ATOM 1273 C C . GLY A 1 176 ? -15.958 5.925 7.236 1.00 70.38 176 GLY A C 1
ATOM 1274 O O . GLY A 1 176 ? -15.318 6.916 6.903 1.00 70.38 176 GLY A O 1
ATOM 1275 N N . LEU A 1 177 ? -16.572 5.853 8.425 1.00 78.12 177 LEU A N 1
ATOM 1276 C CA . LEU A 1 177 ? -16.502 6.947 9.402 1.00 78.12 177 LEU A CA 1
ATOM 1277 C C . LEU A 1 177 ? -15.090 7.104 9.970 1.00 78.12 177 LEU A C 1
ATOM 1279 O O . LEU A 1 177 ? -14.636 8.228 10.156 1.00 78.12 177 LEU A O 1
ATOM 1283 N N . ARG A 1 178 ? -14.362 6.001 10.197 1.00 80.44 178 ARG A N 1
ATOM 1284 C CA . ARG A 1 178 ? -12.953 6.059 10.624 1.00 80.44 178 ARG A CA 1
ATOM 1285 C C . ARG A 1 178 ? -12.060 6.708 9.562 1.00 80.44 178 ARG A C 1
ATOM 1287 O O . ARG A 1 178 ? -11.197 7.503 9.926 1.00 80.44 178 ARG A O 1
ATOM 1294 N N . PHE A 1 179 ? -12.281 6.401 8.282 1.00 77.44 179 PHE A N 1
ATOM 1295 C CA . PHE A 1 179 ? -11.587 7.048 7.166 1.00 77.44 179 PHE A CA 1
ATOM 1296 C C . PHE A 1 179 ? -11.910 8.543 7.103 1.00 77.44 179 PHE A C 1
ATOM 1298 O O . PHE A 1 179 ? -10.993 9.357 7.072 1.00 77.44 179 PHE A O 1
ATOM 1305 N N . LEU A 1 180 ? -13.192 8.912 7.183 1.00 76.00 180 LEU A N 1
ATOM 1306 C CA . LEU A 1 180 ? -13.612 10.313 7.154 1.00 76.00 180 LEU A CA 1
ATOM 1307 C C . LEU A 1 180 ? -13.054 11.108 8.343 1.00 76.00 180 LEU A C 1
ATOM 1309 O O . LEU A 1 180 ? -12.574 12.219 8.153 1.00 76.00 180 LEU A O 1
ATOM 1313 N N . ALA A 1 181 ? -13.030 10.532 9.551 1.00 81.75 181 ALA A N 1
ATOM 1314 C CA . ALA A 1 181 ? -12.369 11.165 10.695 1.00 81.75 181 ALA A CA 1
ATOM 1315 C C . ALA A 1 181 ? -10.888 11.407 10.417 1.00 81.75 181 ALA A C 1
ATOM 1317 O O . ALA A 1 181 ? -10.384 12.483 10.718 1.00 81.75 181 ALA A O 1
ATOM 1318 N N . ARG A 1 182 ? -10.199 10.427 9.820 1.00 81.69 182 ARG A N 1
ATOM 1319 C CA . ARG A 1 182 ? -8.778 10.553 9.500 1.00 81.69 182 ARG A CA 1
ATOM 1320 C C . ARG A 1 182 ? -8.518 11.592 8.411 1.00 81.69 182 ARG A C 1
ATOM 1322 O O . ARG A 1 182 ? -7.520 12.290 8.509 1.00 81.69 182 ARG A O 1
ATOM 1329 N N . LEU A 1 183 ? -9.412 11.720 7.431 1.00 78.69 183 LEU A N 1
ATOM 1330 C CA . LEU A 1 183 ? -9.366 12.773 6.416 1.00 78.69 183 LEU A CA 1
ATOM 1331 C C . LEU A 1 183 ? -9.554 14.162 7.043 1.00 78.69 183 LEU A C 1
ATOM 1333 O O . LEU A 1 183 ? -8.770 15.062 6.763 1.00 78.69 183 LEU A O 1
ATOM 1337 N N . ILE A 1 184 ? -10.534 14.324 7.938 1.00 79.19 184 ILE A N 1
ATOM 1338 C CA . ILE A 1 184 ? -10.737 15.582 8.674 1.00 79.19 184 ILE A CA 1
ATOM 1339 C C . ILE A 1 184 ? -9.500 15.915 9.517 1.00 79.19 184 ILE A C 1
ATOM 1341 O O . ILE A 1 184 ? -9.006 17.038 9.468 1.00 79.19 184 ILE A O 1
ATOM 1345 N N . ASP A 1 185 ? -8.969 14.940 10.258 1.00 81.12 185 ASP A N 1
ATOM 1346 C CA . ASP A 1 185 ? -7.759 15.128 11.061 1.00 81.12 185 ASP A CA 1
ATOM 1347 C C . ASP A 1 185 ? -6.543 15.479 10.182 1.00 81.12 185 ASP A C 1
ATOM 1349 O O . ASP A 1 185 ? -5.747 16.333 10.560 1.00 81.12 185 ASP A O 1
ATOM 1353 N N . ALA A 1 186 ? -6.410 14.873 8.996 1.00 75.69 186 ALA A N 1
ATOM 1354 C CA . ALA A 1 186 ? -5.341 15.186 8.047 1.00 75.69 186 ALA A CA 1
ATOM 1355 C C . ALA A 1 186 ? -5.442 16.621 7.511 1.00 75.69 186 ALA A C 1
ATOM 1357 O O . ALA A 1 186 ? -4.423 17.298 7.419 1.00 75.69 186 ALA A O 1
ATOM 1358 N N . ILE A 1 187 ? -6.654 17.112 7.225 1.00 78.50 187 ILE A N 1
ATOM 1359 C CA . ILE A 1 187 ? -6.882 18.510 6.829 1.00 78.50 187 ILE A CA 1
ATOM 1360 C C . ILE A 1 187 ? -6.512 19.456 7.979 1.00 78.50 187 ILE A C 1
ATOM 1362 O O . ILE A 1 187 ? -5.803 20.433 7.758 1.00 78.50 187 ILE A O 1
ATOM 1366 N N . LEU A 1 188 ? -6.937 19.156 9.212 1.00 79.50 188 LEU A N 1
ATOM 1367 C CA . LEU A 1 188 ? -6.630 19.980 10.388 1.00 79.50 188 LEU A CA 1
ATOM 1368 C C . LEU A 1 188 ? -5.125 20.070 10.661 1.00 79.50 188 LEU A C 1
ATOM 1370 O O . LEU A 1 188 ? -4.613 21.155 10.924 1.00 79.50 188 LEU A O 1
ATOM 1374 N N . VAL A 1 189 ? -4.416 18.942 10.577 1.00 77.62 189 VAL A N 1
ATOM 1375 C CA . VAL A 1 189 ? -2.954 18.920 10.698 1.00 77.62 189 VAL A CA 1
ATOM 1376 C C . VAL A 1 189 ? -2.320 19.667 9.521 1.00 77.62 189 VAL A C 1
ATOM 1378 O O . VAL A 1 189 ? -1.451 20.503 9.749 1.00 77.62 189 VAL A O 1
ATOM 1381 N N . GLY A 1 190 ? -2.814 19.453 8.297 1.00 69.50 190 GLY A N 1
ATOM 1382 C CA . GLY A 1 190 ? -2.354 20.107 7.068 1.00 69.50 190 GLY A CA 1
ATOM 1383 C C . GLY A 1 190 ? -2.422 21.635 7.110 1.00 69.50 190 GLY A C 1
ATOM 1384 O O . GLY A 1 190 ? -1.466 22.299 6.714 1.00 69.50 190 GLY A O 1
ATOM 1385 N N . ILE A 1 191 ? -3.505 22.197 7.659 1.00 75.69 191 ILE A N 1
ATOM 1386 C CA . ILE A 1 191 ? -3.684 23.649 7.845 1.00 75.69 191 ILE A CA 1
ATOM 1387 C C . ILE A 1 191 ? -2.564 24.252 8.703 1.00 75.69 191 ILE A C 1
ATOM 1389 O O . ILE A 1 191 ? -2.205 25.408 8.505 1.00 75.69 191 ILE A O 1
ATOM 1393 N N . ILE A 1 192 ? -1.999 23.488 9.640 1.00 75.19 192 ILE A N 1
ATOM 1394 C CA . ILE A 1 192 ? -0.908 23.950 10.506 1.00 75.19 192 ILE A CA 1
ATOM 1395 C C . ILE A 1 192 ? 0.455 23.627 9.883 1.00 75.19 192 ILE A C 1
ATOM 1397 O O . ILE A 1 192 ? 1.351 24.470 9.885 1.00 75.19 192 ILE A O 1
ATOM 1401 N N . THR A 1 193 ? 0.628 22.421 9.335 1.00 70.88 193 THR A N 1
ATOM 1402 C CA . THR A 1 193 ? 1.929 21.962 8.830 1.00 70.88 193 THR A CA 1
ATOM 1403 C C . THR A 1 193 ? 2.341 22.647 7.535 1.00 70.88 193 THR A C 1
ATOM 1405 O O . THR A 1 193 ? 3.525 22.914 7.373 1.00 70.88 193 THR A O 1
ATOM 1408 N N . VAL A 1 194 ? 1.407 22.950 6.622 1.00 70.81 194 VAL A N 1
ATOM 1409 C CA . VAL A 1 194 ? 1.734 23.558 5.318 1.00 70.81 194 VAL A CA 1
ATOM 1410 C C . VAL A 1 194 ? 2.260 24.992 5.469 1.00 70.81 194 VAL A C 1
ATOM 1412 O O . VAL A 1 194 ? 3.350 25.261 4.964 1.00 70.81 194 VAL A O 1
ATOM 1415 N N . PRO A 1 195 ? 1.596 25.914 6.198 1.00 70.69 195 PRO A N 1
ATOM 1416 C CA . PRO A 1 195 ? 2.143 27.254 6.408 1.00 70.69 195 PRO A CA 1
ATOM 1417 C C . PRO A 1 195 ? 3.463 27.233 7.178 1.00 70.69 195 PRO A C 1
ATOM 1419 O O . PRO A 1 195 ? 4.370 27.994 6.856 1.00 70.69 195 PRO A O 1
ATOM 1422 N N . LEU A 1 196 ? 3.596 26.342 8.169 1.00 72.19 196 LEU A N 1
ATOM 1423 C CA . LEU A 1 196 ? 4.833 26.203 8.932 1.00 72.19 196 LEU A CA 1
ATOM 1424 C C . LEU A 1 196 ? 5.988 25.725 8.042 1.00 72.19 196 LEU A C 1
ATOM 1426 O O . LEU A 1 196 ? 7.069 26.300 8.114 1.00 72.19 196 LEU A O 1
ATOM 1430 N N . ALA A 1 197 ? 5.740 24.745 7.167 1.00 69.19 197 ALA A N 1
ATOM 1431 C CA . ALA A 1 197 ? 6.705 24.271 6.177 1.00 69.19 197 ALA A CA 1
ATOM 1432 C C . ALA A 1 197 ? 7.161 25.403 5.240 1.00 69.19 197 ALA A C 1
ATOM 1434 O O . ALA A 1 197 ? 8.361 25.640 5.105 1.00 69.19 197 ALA A O 1
ATOM 1435 N N . MET A 1 198 ? 6.215 26.168 4.685 1.00 69.31 198 MET A N 1
ATOM 1436 C CA . MET A 1 198 ? 6.510 27.322 3.825 1.00 69.31 198 MET A CA 1
ATOM 1437 C C . MET A 1 198 ? 7.342 28.387 4.558 1.00 69.31 198 MET A C 1
ATOM 1439 O O . MET A 1 198 ? 8.321 28.897 4.018 1.00 69.31 198 MET A O 1
ATOM 1443 N N . LEU A 1 199 ? 6.999 28.707 5.812 1.00 72.69 199 LEU A N 1
ATOM 1444 C CA . LEU A 1 199 ? 7.758 29.663 6.624 1.00 72.69 199 LEU A CA 1
ATOM 1445 C C . LEU A 1 199 ? 9.182 29.170 6.909 1.00 72.69 199 LEU A C 1
ATOM 1447 O O . LEU A 1 199 ? 10.120 29.963 6.817 1.00 72.69 199 LEU A O 1
ATOM 1451 N N . THR A 1 200 ? 9.362 27.884 7.223 1.00 68.75 200 THR A N 1
ATOM 1452 C CA . THR A 1 200 ? 10.694 27.307 7.465 1.00 68.75 200 THR A CA 1
ATOM 1453 C C . THR A 1 200 ? 11.557 27.277 6.208 1.00 68.75 200 THR A C 1
ATOM 1455 O O . THR A 1 200 ? 12.749 27.571 6.290 1.00 68.75 200 THR A O 1
ATOM 1458 N N . GLU A 1 201 ? 10.969 26.993 5.045 1.00 69.12 201 GLU A N 1
ATOM 1459 C CA . GLU A 1 201 ? 11.677 27.039 3.764 1.00 69.12 201 GLU A CA 1
ATOM 1460 C C . GLU A 1 201 ? 12.128 28.469 3.440 1.00 69.12 201 GLU A C 1
ATOM 1462 O O . GLU A 1 201 ? 13.296 28.678 3.114 1.00 69.12 201 GLU A O 1
ATOM 1467 N N . MET A 1 202 ? 11.254 29.464 3.638 1.00 71.75 202 MET A N 1
ATOM 1468 C CA . MET A 1 202 ? 11.567 30.876 3.379 1.00 71.75 202 MET A CA 1
ATOM 1469 C C . MET A 1 202 ? 12.652 31.460 4.299 1.00 71.75 202 MET A C 1
ATOM 1471 O O . MET A 1 202 ? 13.428 32.298 3.850 1.00 71.75 202 MET A O 1
ATOM 1475 N N . HIS A 1 203 ? 12.712 31.059 5.575 1.00 69.38 203 HIS A N 1
ATOM 1476 C CA . HIS A 1 203 ? 13.607 31.690 6.562 1.00 69.38 203 HIS A CA 1
ATOM 1477 C C . HIS A 1 203 ? 14.897 30.910 6.836 1.00 69.38 203 HIS A C 1
ATOM 1479 O O . HIS A 1 203 ? 15.879 31.501 7.277 1.00 69.38 203 HIS A O 1
ATOM 1485 N N . ILE A 1 204 ? 14.896 29.591 6.624 1.00 67.38 204 ILE A N 1
ATOM 1486 C CA . ILE A 1 204 ? 16.005 28.704 7.014 1.00 67.38 204 ILE A CA 1
ATOM 1487 C C . ILE A 1 204 ? 16.685 28.095 5.773 1.00 67.38 204 ILE A C 1
ATOM 1489 O O . ILE A 1 204 ? 17.796 27.582 5.873 1.00 67.38 204 ILE A O 1
ATOM 1493 N N . GLY A 1 205 ? 16.064 28.163 4.585 1.00 58.59 205 GLY A N 1
ATOM 1494 C CA . GLY A 1 205 ? 16.656 27.666 3.335 1.00 58.59 205 GLY A CA 1
ATOM 1495 C C . GLY A 1 205 ? 16.867 26.147 3.303 1.00 58.59 205 GLY A C 1
ATOM 1496 O O . GLY A 1 205 ? 17.694 25.647 2.543 1.00 58.59 205 GLY A O 1
ATOM 1497 N N . THR A 1 206 ? 16.151 25.398 4.147 1.00 57.78 206 THR A N 1
ATOM 1498 C CA . THR A 1 206 ? 16.276 23.936 4.231 1.00 57.78 206 THR A CA 1
ATOM 1499 C C . THR A 1 206 ? 15.322 23.266 3.247 1.00 57.78 206 THR A C 1
ATOM 1501 O O . THR A 1 206 ? 14.111 23.440 3.322 1.00 57.78 206 THR A O 1
ATOM 1504 N N . THR A 1 207 ? 15.862 22.496 2.305 1.00 56.03 207 THR A N 1
ATOM 1505 C CA . THR A 1 207 ? 15.083 21.776 1.291 1.00 56.03 207 THR A CA 1
ATOM 1506 C C . THR A 1 207 ? 14.512 20.475 1.862 1.00 56.03 207 THR A C 1
ATOM 1508 O O . THR A 1 207 ? 15.281 19.635 2.320 1.00 56.03 207 THR A O 1
ATOM 1511 N N . GLY A 1 208 ? 13.181 20.296 1.827 1.00 53.50 208 GLY A N 1
ATOM 1512 C CA . GLY A 1 208 ? 12.412 19.025 1.837 1.00 53.50 208 GLY A CA 1
ATOM 1513 C C . GLY A 1 208 ? 12.558 18.018 3.001 1.00 53.50 208 GLY A C 1
ATOM 1514 O O . GLY A 1 208 ? 11.604 17.327 3.348 1.00 53.50 208 GLY A O 1
ATOM 1515 N N . LEU A 1 209 ? 13.726 17.903 3.633 1.00 49.31 209 LEU A N 1
ATOM 1516 C CA . LEU A 1 209 ? 14.032 16.943 4.697 1.00 49.31 209 LEU A CA 1
ATOM 1517 C C . LEU A 1 209 ? 13.484 17.401 6.056 1.00 49.31 209 LEU A C 1
ATOM 1519 O O . LEU A 1 209 ? 13.067 16.579 6.870 1.00 49.31 209 LEU A O 1
ATOM 1523 N N . PHE A 1 210 ? 13.436 18.716 6.291 1.00 53.06 210 PHE A N 1
ATOM 1524 C CA . PHE A 1 210 ? 12.881 19.295 7.516 1.00 53.06 210 PHE A CA 1
ATOM 1525 C C . PHE A 1 210 ? 11.343 19.264 7.536 1.00 53.06 210 PHE A C 1
ATOM 1527 O O . PHE A 1 210 ? 10.745 19.056 8.591 1.00 53.06 210 PHE A O 1
ATOM 1534 N N . THR A 1 211 ? 10.678 19.380 6.385 1.00 55.06 211 THR A N 1
ATOM 1535 C CA . THR A 1 211 ? 9.208 19.429 6.294 1.00 55.06 211 THR A CA 1
ATOM 1536 C C . THR A 1 211 ? 8.547 18.065 6.552 1.00 55.06 211 THR A C 1
ATOM 1538 O O . THR A 1 211 ? 7.517 17.997 7.232 1.00 55.06 211 THR A O 1
ATOM 1541 N N . GLY A 1 212 ? 9.165 16.957 6.122 1.00 53.72 212 GLY A N 1
ATOM 1542 C CA . GLY A 1 212 ? 8.710 15.588 6.426 1.00 53.72 212 GLY A CA 1
ATOM 1543 C C . GLY A 1 212 ? 8.853 15.207 7.907 1.00 53.72 212 GLY A C 1
ATOM 1544 O O . GLY A 1 212 ? 7.929 14.659 8.515 1.00 53.72 212 GLY A O 1
ATOM 1545 N N . LEU A 1 213 ? 9.980 15.576 8.528 1.00 56.78 213 LEU A N 1
ATOM 1546 C CA . LEU A 1 213 ? 10.236 15.313 9.948 1.00 56.78 213 LEU A CA 1
ATOM 1547 C C . LEU A 1 213 ? 9.242 16.052 10.852 1.00 56.78 213 LEU A C 1
ATOM 1549 O O . LEU A 1 213 ? 8.680 15.447 11.768 1.00 56.78 213 LEU A O 1
ATOM 1553 N N . PHE A 1 214 ? 8.975 17.332 10.571 1.00 61.59 214 PHE A N 1
ATOM 1554 C CA . PHE A 1 214 ? 8.014 18.116 11.345 1.00 61.59 214 PHE A CA 1
ATOM 1555 C C . PHE A 1 214 ? 6.565 17.676 11.105 1.00 61.59 214 PHE A C 1
ATOM 1557 O O . PHE A 1 214 ? 5.810 17.584 12.069 1.00 61.59 214 PHE A O 1
ATOM 1564 N N . SER A 1 215 ? 6.161 17.340 9.876 1.00 62.19 215 SER A N 1
ATOM 1565 C CA . SER A 1 215 ? 4.775 16.930 9.592 1.00 62.19 215 SER A CA 1
ATOM 1566 C C . SER A 1 215 ? 4.418 15.558 10.179 1.00 62.19 215 SER A C 1
ATOM 1568 O O . SER A 1 215 ? 3.385 15.428 10.841 1.00 62.19 215 SER A O 1
ATOM 1570 N N . GLY A 1 216 ? 5.282 14.547 10.022 1.00 67.50 216 GLY A N 1
ATOM 1571 C CA . GLY A 1 216 ? 5.051 13.201 10.557 1.00 67.50 216 GLY A CA 1
ATOM 1572 C C . GLY A 1 216 ? 5.092 13.143 12.087 1.00 67.50 216 GLY A C 1
ATOM 1573 O O . GLY A 1 216 ? 4.231 12.514 12.715 1.00 67.50 216 GLY A O 1
ATOM 1574 N N . LEU A 1 217 ? 6.050 13.846 12.702 1.00 76.50 217 LEU A N 1
ATOM 1575 C CA . LEU A 1 217 ? 6.165 13.926 14.158 1.00 76.50 217 LEU A CA 1
ATOM 1576 C C . LEU A 1 217 ? 5.021 14.741 14.770 1.00 76.50 217 LEU A C 1
ATOM 1578 O O . LEU A 1 217 ? 4.433 14.306 15.761 1.00 76.50 217 LEU A O 1
ATOM 1582 N N . LEU A 1 218 ? 4.654 15.881 14.174 1.00 74.25 218 L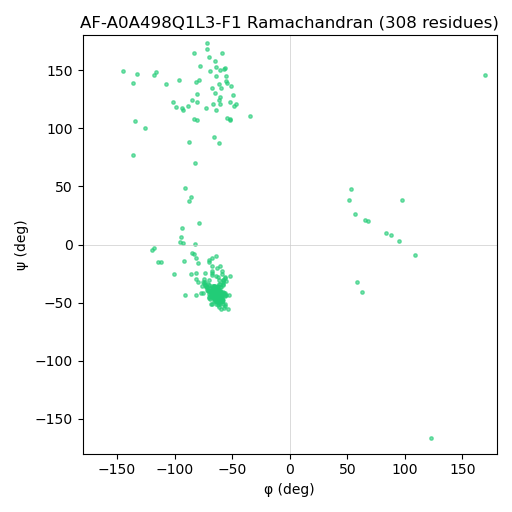EU A N 1
ATOM 1583 C CA . LEU A 1 218 ? 3.547 16.703 14.667 1.00 74.25 218 LEU A CA 1
ATOM 1584 C C . LEU A 1 218 ? 2.210 15.967 14.549 1.00 74.25 218 LEU A C 1
ATOM 1586 O O . LEU A 1 218 ? 1.420 15.990 15.493 1.00 74.25 218 LEU A O 1
ATOM 1590 N N . ALA A 1 219 ? 1.980 15.248 13.444 1.00 75.69 219 ALA A N 1
ATOM 1591 C CA . ALA A 1 219 ? 0.815 14.383 13.295 1.00 75.69 219 ALA A CA 1
ATOM 1592 C C . ALA A 1 219 ? 0.782 13.303 14.388 1.00 75.69 219 ALA A C 1
ATOM 1594 O O . ALA A 1 219 ? -0.244 13.121 15.044 1.00 75.69 219 ALA A O 1
ATOM 1595 N N . PHE A 1 220 ? 1.903 12.615 14.633 1.00 82.81 220 PHE A N 1
ATOM 1596 C CA . PHE A 1 220 ? 1.994 11.606 15.691 1.00 82.81 220 PHE A CA 1
ATOM 1597 C C . PHE A 1 220 ? 1.680 12.193 17.072 1.00 82.81 220 PHE A C 1
ATOM 1599 O O . PHE A 1 220 ? 0.834 11.653 17.785 1.00 82.81 220 PHE A O 1
ATOM 1606 N N . VAL A 1 221 ? 2.290 13.328 17.430 1.00 82.88 221 VAL A N 1
ATOM 1607 C CA . VAL A 1 221 ? 2.043 14.012 18.709 1.00 82.88 221 VAL A CA 1
ATOM 1608 C C . VAL A 1 221 ? 0.580 14.437 18.833 1.00 82.88 221 VAL A C 1
ATOM 1610 O O . VAL A 1 221 ? -0.031 14.188 19.872 1.00 82.88 221 VAL A O 1
ATOM 1613 N N . TYR A 1 222 ? -0.010 15.001 17.775 1.00 83.94 222 TYR A N 1
ATOM 1614 C CA . TYR A 1 222 ? -1.428 15.360 17.732 1.00 83.94 222 TYR A CA 1
ATOM 1615 C C . TYR A 1 222 ? -2.320 14.148 18.032 1.00 83.94 222 TYR A C 1
ATOM 1617 O O . TYR A 1 222 ? -3.143 14.192 18.950 1.00 83.94 222 TYR A O 1
ATOM 1625 N N . PHE A 1 223 ? -2.127 13.035 17.317 1.00 83.50 223 PHE A N 1
ATOM 1626 C CA . PHE A 1 223 ? -2.926 11.829 17.528 1.00 83.50 223 PHE A CA 1
ATOM 1627 C C . PHE A 1 223 ? -2.750 11.269 18.939 1.00 83.50 223 PHE A C 1
ATOM 1629 O O . PHE A 1 223 ? -3.743 10.969 19.605 1.00 83.50 223 PHE A O 1
ATOM 1636 N N . VAL A 1 224 ? -1.508 11.181 19.422 1.00 83.19 224 VAL A N 1
ATOM 1637 C CA . VAL A 1 224 ? -1.210 10.610 20.736 1.00 83.19 224 VAL A CA 1
ATOM 1638 C C . VAL A 1 224 ? -1.801 11.454 21.861 1.00 83.19 224 VAL A C 1
ATOM 1640 O O . VAL A 1 224 ? -2.479 10.906 22.735 1.00 83.19 224 VAL A O 1
ATOM 1643 N N . ALA A 1 225 ? -1.598 12.774 21.817 1.00 80.75 225 ALA A N 1
ATOM 1644 C CA . ALA A 1 225 ? -2.055 13.702 22.844 1.00 80.75 225 ALA A CA 1
ATOM 1645 C C . ALA A 1 225 ? -3.584 13.764 22.922 1.00 80.75 225 ALA A C 1
ATOM 1647 O O . ALA A 1 225 ? -4.146 13.664 24.015 1.00 80.75 225 ALA A O 1
ATOM 1648 N N . PHE A 1 226 ? -4.282 13.876 21.786 1.00 83.38 226 PHE A N 1
ATOM 1649 C CA . PHE A 1 226 ? -5.746 13.941 21.775 1.00 83.38 226 PHE A CA 1
ATOM 1650 C C . PHE A 1 226 ? -6.395 12.605 22.151 1.00 83.38 226 PHE A C 1
ATOM 1652 O O . PHE A 1 226 ? -7.368 12.586 22.907 1.00 83.38 226 PHE A O 1
ATOM 1659 N N . GLU A 1 227 ? -5.862 11.472 21.685 1.00 81.44 227 GLU A N 1
ATOM 1660 C CA . GLU A 1 227 ? -6.412 10.166 22.061 1.00 81.44 227 GLU A CA 1
ATOM 1661 C C . GLU A 1 227 ? -6.171 9.840 23.539 1.00 81.44 227 GLU A C 1
ATOM 1663 O O . GLU A 1 227 ? -7.099 9.373 24.198 1.00 81.44 227 GLU A O 1
ATOM 1668 N N . ALA A 1 228 ? -4.991 10.150 24.088 1.00 78.62 228 ALA A N 1
ATOM 1669 C CA . ALA A 1 228 ? -4.685 9.893 25.497 1.00 78.62 228 ALA A CA 1
ATOM 1670 C C . ALA A 1 228 ? -5.437 10.839 26.452 1.00 78.62 228 ALA A C 1
ATOM 1672 O O . ALA A 1 228 ? -5.914 10.410 27.501 1.00 78.62 228 ALA A O 1
ATOM 1673 N N . SER A 1 229 ? -5.583 12.121 26.095 1.00 78.06 229 SER A N 1
ATOM 1674 C CA . SER A 1 229 ? -6.251 13.106 26.961 1.00 78.06 229 SER A CA 1
ATOM 1675 C C . SER A 1 229 ? -7.776 13.058 26.853 1.00 78.06 229 SER A C 1
ATOM 1677 O O . SER A 1 229 ? -8.474 13.107 27.867 1.00 78.06 229 SER A O 1
ATOM 1679 N N . GLN A 1 230 ? -8.314 12.949 25.637 1.00 77.06 230 GLN A N 1
ATOM 1680 C CA . GLN A 1 230 ? -9.729 13.194 25.345 1.00 77.06 230 GLN A CA 1
ATOM 1681 C C . GLN A 1 230 ? -10.471 11.959 24.815 1.00 77.06 230 GLN A C 1
ATOM 1683 O O . GLN A 1 230 ? -11.679 12.036 24.581 1.00 77.06 230 GLN A O 1
ATOM 1688 N N . GLY A 1 231 ? -9.780 10.828 24.622 1.00 74.75 231 GLY A N 1
ATOM 1689 C CA . GLY A 1 231 ? -10.381 9.599 24.102 1.00 74.75 231 GLY A CA 1
ATOM 1690 C C . GLY A 1 231 ? -10.814 9.707 22.637 1.00 74.75 231 GLY A C 1
ATOM 1691 O O . GLY A 1 231 ? -11.677 8.955 22.197 1.00 74.75 231 GLY A O 1
ATOM 1692 N N . GLY A 1 232 ? -10.275 10.657 21.870 1.00 81.31 232 GLY A N 1
ATOM 1693 C CA . GLY A 1 232 ? -10.590 10.832 20.452 1.00 81.31 232 GLY A CA 1
ATOM 1694 C C . GLY A 1 232 ? -10.042 12.140 19.887 1.00 81.31 232 GLY A C 1
ATOM 1695 O O . GLY A 1 232 ? -10.004 13.156 20.580 1.00 81.31 232 GLY A O 1
ATOM 1696 N N . THR A 1 233 ? -9.637 12.101 18.620 1.00 85.44 233 THR A N 1
ATOM 1697 C CA . THR A 1 233 ? -9.202 13.272 17.843 1.00 85.44 233 THR A CA 1
ATOM 1698 C C . THR A 1 233 ? -10.373 14.180 17.489 1.00 85.44 233 THR A C 1
ATOM 1700 O O . THR A 1 233 ? -11.535 13.796 17.657 1.00 85.44 233 THR A O 1
ATOM 1703 N N . LEU A 1 234 ? -10.093 15.390 17.002 1.00 80.06 234 LEU A N 1
ATOM 1704 C CA . LEU A 1 234 ? -11.146 16.343 16.647 1.00 80.06 234 LEU A CA 1
ATOM 1705 C C . LEU A 1 234 ? -12.052 15.788 15.541 1.00 80.06 234 LEU A C 1
ATOM 1707 O O . LEU A 1 234 ? -13.271 15.822 15.694 1.00 80.06 234 LEU A O 1
ATOM 1711 N N . GLY A 1 235 ? -11.491 15.171 14.499 1.00 77.69 235 GLY A N 1
ATOM 1712 C CA . GLY A 1 235 ? -12.255 14.502 13.446 1.00 77.69 235 GLY A CA 1
ATOM 1713 C C . GLY A 1 235 ? -13.116 13.357 13.979 1.00 77.69 235 GLY A C 1
ATOM 1714 O O . GLY A 1 235 ? -14.282 13.219 13.604 1.00 77.69 235 GLY A O 1
ATOM 1715 N N . LYS A 1 236 ? -12.599 12.569 14.932 1.00 80.19 236 LYS A N 1
ATOM 1716 C CA . LYS A 1 236 ? -13.392 11.518 15.592 1.00 80.19 236 LYS A CA 1
ATOM 1717 C C . LYS A 1 236 ? -14.532 12.100 16.422 1.00 80.19 236 LYS A C 1
ATOM 1719 O O . LYS A 1 236 ? -15.641 11.577 16.360 1.00 80.19 236 LYS A O 1
ATOM 1724 N N . LYS A 1 237 ? -14.300 13.195 17.144 1.00 82.38 237 LYS A N 1
ATOM 1725 C CA . LYS A 1 237 ? -15.337 13.880 17.929 1.00 82.38 237 LYS A CA 1
ATOM 1726 C C . LYS A 1 237 ? -16.437 14.470 17.052 1.00 82.38 237 LYS A C 1
ATOM 1728 O O . LYS A 1 237 ? -17.608 14.290 17.376 1.00 82.38 237 LYS A O 1
ATOM 1733 N N . LEU A 1 238 ? -16.074 15.102 15.934 1.00 82.06 238 LEU A N 1
ATOM 1734 C CA . LEU A 1 238 ? -17.027 15.646 14.958 1.00 82.06 238 LEU A CA 1
ATOM 1735 C C . LEU A 1 238 ? -17.961 14.561 14.405 1.00 82.06 238 LEU A C 1
ATOM 1737 O O . LEU A 1 238 ? -19.146 14.801 14.199 1.00 82.06 238 LEU A O 1
ATOM 1741 N N . LEU A 1 239 ? -17.449 13.340 14.250 1.00 81.75 239 LEU A N 1
ATOM 1742 C CA . LEU A 1 239 ? -18.208 12.183 13.777 1.00 81.75 239 LEU A CA 1
ATOM 1743 C C . LEU A 1 239 ? -18.812 11.322 14.902 1.00 81.75 239 LEU A C 1
ATOM 1745 O O . LEU A 1 239 ? -19.239 10.195 14.647 1.00 81.75 239 LEU A O 1
ATOM 1749 N N . ARG A 1 240 ? -18.856 11.839 16.138 1.00 83.38 240 ARG A N 1
ATOM 1750 C CA . ARG A 1 240 ? -19.372 11.146 17.334 1.00 83.38 240 ARG A CA 1
ATOM 1751 C C . ARG A 1 240 ? -18.726 9.774 17.554 1.00 83.38 240 ARG A C 1
ATOM 1753 O O . ARG A 1 240 ? -19.389 8.767 17.776 1.00 83.38 240 ARG A O 1
ATOM 1760 N N . MET A 1 241 ? -17.402 9.727 17.477 1.00 83.00 241 MET A N 1
ATOM 1761 C CA . MET A 1 241 ? -16.603 8.533 17.740 1.00 83.00 241 MET A CA 1
ATOM 1762 C C . MET A 1 241 ? -15.657 8.749 18.917 1.00 83.00 241 MET A C 1
ATOM 1764 O O . MET A 1 241 ? -15.098 9.833 19.103 1.00 83.00 241 MET A O 1
ATOM 1768 N N . ARG A 1 242 ? -15.427 7.682 19.686 1.00 82.50 242 ARG A N 1
ATOM 1769 C CA . ARG A 1 242 ? -14.438 7.642 20.769 1.00 82.50 242 ARG A CA 1
ATOM 1770 C C . ARG A 1 242 ? -13.582 6.385 20.701 1.00 82.50 242 ARG A C 1
ATOM 1772 O O . ARG A 1 242 ? -14.044 5.321 20.301 1.00 82.50 242 ARG A O 1
ATOM 1779 N N . VAL A 1 243 ? -12.328 6.526 21.112 1.00 80.50 243 VAL A N 1
ATOM 1780 C CA . VAL A 1 243 ? -11.363 5.452 21.329 1.00 80.50 243 VAL A CA 1
ATOM 1781 C C . VAL A 1 243 ? -11.422 5.054 22.800 1.00 80.50 243 VAL A C 1
ATOM 1783 O O . VAL A 1 243 ? -11.120 5.858 23.679 1.00 80.50 243 VAL A O 1
ATOM 1786 N N . ARG A 1 244 ? -11.809 3.810 23.061 1.00 81.50 244 ARG A N 1
ATOM 1787 C CA . ARG A 1 244 ? -11.798 3.184 24.383 1.00 81.50 244 ARG A CA 1
ATOM 1788 C C . ARG A 1 244 ? -10.513 2.380 24.556 1.00 81.50 244 ARG A C 1
ATOM 1790 O O . ARG A 1 244 ? -10.026 1.755 23.607 1.00 81.50 244 ARG A O 1
ATOM 1797 N N . GLY A 1 245 ? -9.964 2.417 25.766 1.00 76.00 245 GLY A N 1
ATOM 1798 C CA . GLY A 1 245 ? -8.828 1.583 26.143 1.00 76.00 245 GLY A CA 1
ATOM 1799 C C . GLY A 1 245 ? -9.232 0.109 26.307 1.00 76.00 245 GLY A C 1
ATOM 1800 O O . GLY A 1 245 ? -10.421 -0.222 26.239 1.00 76.00 245 GLY A O 1
ATOM 1801 N N . PRO A 1 246 ? -8.259 -0.792 26.519 1.00 74.06 246 PRO A N 1
ATOM 1802 C CA . PRO A 1 246 ? -8.525 -2.208 26.758 1.00 74.06 246 PRO A CA 1
ATOM 1803 C C . PRO A 1 246 ? -9.470 -2.432 27.943 1.00 74.06 246 PRO A C 1
ATOM 1805 O O . PRO A 1 246 ? -9.507 -1.624 28.870 1.00 74.06 246 PRO A O 1
ATOM 1808 N N . ALA A 1 247 ? -10.224 -3.534 27.912 1.00 67.62 247 ALA A N 1
ATOM 1809 C CA . ALA A 1 247 ? -11.159 -3.929 28.974 1.00 67.62 247 ALA A CA 1
ATOM 1810 C C . ALA A 1 247 ? -12.237 -2.875 29.330 1.00 67.62 247 ALA A C 1
ATOM 1812 O O . ALA A 1 247 ? -12.751 -2.861 30.443 1.00 67.62 247 ALA A O 1
ATOM 1813 N N . GLY A 1 248 ? -12.603 -1.999 28.386 1.00 65.12 248 GLY A N 1
ATOM 1814 C CA . GLY A 1 248 ? -13.681 -1.020 28.574 1.00 65.12 248 GLY A CA 1
ATOM 1815 C C . GLY A 1 248 ? -13.250 0.307 29.204 1.00 65.12 248 GLY A C 1
ATOM 1816 O O . GLY A 1 248 ? -14.107 1.146 29.484 1.00 65.12 248 GLY A O 1
ATOM 1817 N N . ALA A 1 249 ? -11.944 0.539 29.381 1.00 73.38 249 ALA A N 1
ATOM 1818 C CA . ALA A 1 249 ? -11.427 1.806 29.892 1.00 73.38 249 ALA A CA 1
ATOM 1819 C C . ALA A 1 249 ? -11.910 3.004 29.052 1.00 73.38 249 ALA A C 1
ATOM 1821 O O . ALA A 1 249 ? -11.972 2.946 27.819 1.00 73.38 249 ALA A O 1
ATOM 1822 N N . GLU A 1 250 ? -12.237 4.120 29.714 1.00 73.50 250 GLU A N 1
ATOM 1823 C CA . GLU A 1 250 ? -12.819 5.288 29.040 1.00 73.50 250 GLU A CA 1
ATOM 1824 C C . GLU A 1 250 ? -11.922 5.907 27.974 1.00 73.50 250 GLU A C 1
ATOM 1826 O O . GLU A 1 250 ? -12.429 6.471 27.003 1.00 73.50 250 GLU A O 1
ATOM 1831 N N . ARG A 1 251 ? -10.602 5.802 28.156 1.00 80.06 251 ARG A N 1
ATOM 1832 C CA . ARG A 1 251 ? -9.581 6.379 27.281 1.00 80.06 251 ARG A CA 1
ATOM 1833 C C . ARG A 1 251 ? -8.371 5.438 27.218 1.00 80.06 251 ARG A C 1
ATOM 1835 O O . ARG A 1 251 ? -8.110 4.731 28.195 1.00 80.06 251 ARG A O 1
ATOM 1842 N N . PRO A 1 252 ? -7.639 5.393 26.094 1.00 81.38 252 PRO A N 1
ATOM 1843 C CA . PRO A 1 252 ? -6.374 4.673 26.012 1.00 81.38 252 PRO A CA 1
ATOM 1844 C C . PRO A 1 252 ? -5.296 5.372 26.851 1.00 81.38 252 PRO A C 1
ATOM 1846 O O . PRO A 1 252 ? -5.281 6.596 26.973 1.00 81.38 252 PRO A O 1
ATOM 1849 N N . THR A 1 253 ? -4.353 4.603 27.395 1.00 82.31 253 THR A N 1
ATOM 1850 C CA . THR A 1 253 ? -3.162 5.189 28.033 1.00 82.31 253 THR A CA 1
ATOM 1851 C C . THR A 1 253 ? -2.239 5.821 26.988 1.00 82.31 253 THR A C 1
ATOM 1853 O O . THR A 1 253 ? -2.296 5.470 25.807 1.00 82.31 253 THR A O 1
ATOM 1856 N N . LEU A 1 254 ? -1.331 6.709 27.413 1.00 78.50 254 LEU A N 1
ATOM 1857 C CA . LEU A 1 254 ? -0.356 7.349 26.517 1.00 78.50 254 LEU A CA 1
ATOM 1858 C C . LEU A 1 254 ? 0.439 6.316 25.699 1.00 78.50 254 LEU A C 1
ATOM 1860 O O . LEU A 1 254 ? 0.570 6.449 24.485 1.00 78.50 254 LEU A O 1
ATOM 1864 N N . ARG A 1 255 ? 0.888 5.232 26.349 1.00 78.75 255 ARG A N 1
ATOM 1865 C CA . ARG A 1 255 ? 1.609 4.129 25.697 1.00 78.75 255 ARG A CA 1
ATOM 1866 C C . ARG A 1 255 ? 0.750 3.413 24.652 1.00 78.75 255 ARG A C 1
ATOM 1868 O O . ARG A 1 255 ? 1.232 3.123 23.564 1.00 78.75 255 ARG A O 1
ATOM 1875 N N . GLN A 1 256 ? -0.513 3.130 24.963 1.00 78.19 256 GLN A N 1
ATOM 1876 C CA . GLN A 1 256 ? -1.424 2.445 24.036 1.00 78.19 256 GLN A CA 1
ATOM 1877 C C . GLN A 1 256 ? -1.770 3.331 22.834 1.00 78.19 256 GLN A C 1
ATOM 1879 O O . GLN A 1 256 ? -1.779 2.859 21.699 1.00 78.19 256 GLN A O 1
ATOM 1884 N N . SER A 1 257 ? -1.981 4.623 23.080 1.00 79.31 257 SER A N 1
ATOM 1885 C CA . SER A 1 257 ? -2.204 5.633 22.047 1.00 79.31 257 SER A CA 1
ATOM 1886 C C . SER A 1 257 ? -1.000 5.762 21.100 1.00 79.31 257 SER A C 1
ATOM 1888 O O . SER A 1 257 ? -1.163 5.765 19.878 1.00 79.31 257 SER A O 1
ATOM 1890 N N . ALA A 1 258 ? 0.219 5.767 21.650 1.00 80.44 258 ALA A N 1
ATOM 1891 C CA . ALA A 1 258 ? 1.461 5.785 20.879 1.00 80.44 258 ALA A CA 1
ATOM 1892 C C . ALA A 1 258 ? 1.628 4.537 20.001 1.00 80.44 258 ALA A C 1
ATOM 1894 O O . ALA A 1 258 ? 1.860 4.662 18.803 1.00 80.44 258 ALA A O 1
ATOM 1895 N N . VAL A 1 259 ? 1.447 3.334 20.558 1.00 78.94 259 VAL A N 1
ATOM 1896 C CA . VAL A 1 259 ? 1.581 2.075 19.799 1.00 78.94 259 VAL A CA 1
ATOM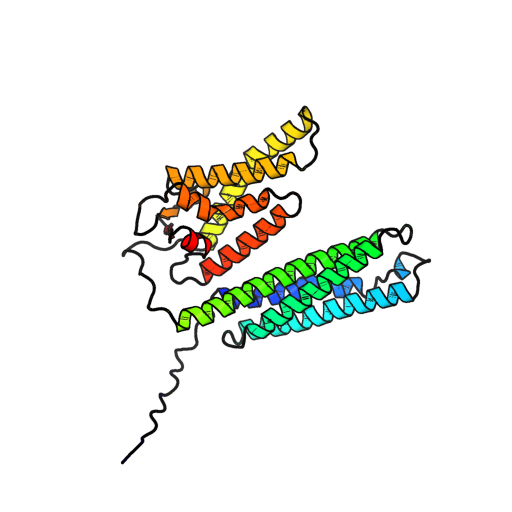 1897 C C . VAL A 1 259 ? 0.571 2.001 18.652 1.00 78.94 259 VAL A C 1
ATOM 1899 O O . VAL A 1 259 ? 0.927 1.634 17.534 1.00 78.94 259 VAL A O 1
ATOM 1902 N N . ARG A 1 260 ? -0.678 2.408 18.900 1.00 79.88 260 ARG A N 1
ATOM 1903 C CA . ARG A 1 260 ? -1.742 2.435 17.888 1.00 79.88 260 ARG A CA 1
ATOM 1904 C C . ARG A 1 260 ? -1.452 3.422 16.751 1.00 79.88 260 ARG A C 1
ATOM 1906 O O . ARG A 1 260 ? -1.797 3.140 15.606 1.00 79.88 260 ARG A O 1
ATOM 1913 N N . ASN A 1 261 ? -0.849 4.573 17.050 1.00 82.75 261 ASN A N 1
ATOM 1914 C CA . ASN A 1 261 ? -0.563 5.618 16.063 1.00 82.75 261 ASN A CA 1
ATOM 1915 C C . ASN A 1 261 ? 0.858 5.552 15.490 1.00 82.75 261 ASN A C 1
ATOM 1917 O O . ASN A 1 261 ? 1.183 6.366 14.639 1.00 82.75 261 ASN A O 1
ATOM 1921 N N . LEU A 1 262 ? 1.688 4.576 15.874 1.00 82.50 262 LEU A N 1
ATOM 1922 C CA . LEU A 1 262 ? 3.096 4.502 15.463 1.00 82.50 262 LEU A CA 1
ATOM 1923 C C . LEU A 1 262 ? 3.292 4.513 13.942 1.00 82.50 262 LEU A C 1
ATOM 1925 O O . LEU A 1 262 ? 4.265 5.071 13.447 1.00 82.50 262 LEU A O 1
ATOM 1929 N N . PHE A 1 263 ? 2.332 3.964 13.193 1.00 77.38 263 PHE A N 1
ATOM 1930 C CA . PHE A 1 263 ? 2.363 3.995 11.734 1.00 77.38 263 PHE A CA 1
ATOM 1931 C C . PHE A 1 263 ? 2.407 5.420 11.158 1.00 77.38 263 PHE A C 1
ATOM 1933 O O . PHE A 1 263 ? 2.891 5.578 10.048 1.00 77.38 263 PHE A O 1
ATOM 1940 N N . THR A 1 264 ? 1.968 6.460 11.885 1.00 77.25 264 THR A N 1
ATOM 1941 C CA . THR A 1 264 ? 2.072 7.850 11.404 1.00 77.25 264 THR A CA 1
ATOM 1942 C C . THR A 1 264 ? 3.497 8.349 11.305 1.00 77.25 264 THR A C 1
ATOM 1944 O O . THR A 1 264 ? 3.765 9.242 10.510 1.00 77.25 264 THR A O 1
ATOM 1947 N N . LEU A 1 265 ? 4.417 7.766 12.076 1.00 77.69 265 LEU A N 1
ATOM 1948 C CA . LEU A 1 265 ? 5.834 8.099 11.985 1.00 77.69 265 LEU A CA 1
ATOM 1949 C C . LEU A 1 265 ? 6.465 7.602 10.684 1.00 77.69 265 LEU A C 1
ATOM 1951 O O . LEU A 1 265 ? 7.542 8.067 10.336 1.00 77.69 265 LEU A O 1
ATOM 1955 N N . LEU A 1 266 ? 5.794 6.728 9.923 1.00 71.25 266 LEU A N 1
ATOM 1956 C CA . LEU A 1 266 ? 6.246 6.381 8.576 1.00 71.25 266 LEU A CA 1
ATOM 1957 C C . LEU A 1 266 ? 6.336 7.627 7.685 1.00 71.25 266 LEU A C 1
ATOM 1959 O O . LEU A 1 266 ? 7.256 7.711 6.881 1.00 71.25 266 LEU A O 1
ATOM 1963 N N . ALA A 1 267 ? 5.466 8.624 7.900 1.00 66.50 267 ALA A N 1
ATOM 1964 C CA . ALA A 1 267 ? 5.469 9.900 7.178 1.00 66.50 267 ALA A CA 1
ATOM 1965 C C . ALA A 1 267 ? 6.765 10.714 7.348 1.00 66.50 267 ALA A C 1
ATOM 1967 O O . ALA A 1 267 ? 7.027 11.605 6.550 1.00 66.50 267 ALA A O 1
ATOM 1968 N N . VAL A 1 268 ? 7.573 10.418 8.375 1.00 67.88 268 VAL A N 1
ATOM 1969 C CA . VAL A 1 268 ? 8.846 11.108 8.633 1.00 67.88 268 VAL A CA 1
ATOM 1970 C C . VAL A 1 268 ? 9.884 10.804 7.552 1.00 67.88 268 VAL A C 1
ATOM 1972 O O . VAL A 1 268 ? 10.783 11.610 7.330 1.00 67.88 268 VAL A O 1
ATOM 1975 N N . ILE A 1 269 ? 9.778 9.653 6.879 1.00 63.91 269 ILE A N 1
ATOM 1976 C CA . ILE A 1 269 ? 10.745 9.249 5.858 1.00 63.91 269 ILE A CA 1
ATOM 1977 C C . ILE A 1 269 ? 10.525 10.115 4.604 1.00 63.91 269 ILE A C 1
ATOM 1979 O O . ILE A 1 269 ? 9.461 10.031 3.994 1.00 63.91 269 ILE A O 1
ATOM 1983 N N . PRO A 1 270 ? 11.497 10.934 4.173 1.00 59.44 270 PRO A N 1
ATOM 1984 C CA . PRO A 1 270 ? 11.335 11.790 3.000 1.00 59.44 270 PRO A CA 1
ATOM 1985 C C . PRO A 1 270 ? 11.083 10.960 1.740 1.00 59.44 270 PRO A C 1
ATOM 1987 O O . PRO A 1 270 ? 11.740 9.935 1.551 1.00 59.44 270 PRO A O 1
ATOM 1990 N N . PHE A 1 271 ? 10.151 11.403 0.888 1.00 57.47 271 PHE A N 1
ATOM 1991 C CA . PHE A 1 271 ? 9.701 10.760 -0.365 1.00 57.47 271 PHE A CA 1
ATOM 1992 C C . PHE A 1 271 ? 9.050 9.374 -0.208 1.00 57.47 271 PHE A C 1
ATOM 1994 O O . PHE A 1 271 ? 8.038 9.088 -0.840 1.00 57.47 271 PHE A O 1
ATOM 2001 N N . LEU A 1 272 ? 9.587 8.514 0.656 1.00 61.12 272 LEU A N 1
ATOM 2002 C CA . LEU A 1 272 ? 9.095 7.161 0.895 1.00 61.12 272 LEU A CA 1
ATOM 2003 C C . LEU A 1 272 ? 7.967 7.129 1.935 1.00 61.12 272 LEU A C 1
ATOM 2005 O O . LEU A 1 272 ? 7.141 6.222 1.929 1.00 61.12 272 LEU A O 1
ATOM 2009 N N . GLY A 1 273 ? 7.914 8.111 2.830 1.00 62.75 273 GLY A N 1
ATOM 2010 C CA . GLY A 1 273 ? 7.030 8.123 3.988 1.00 62.75 273 GLY A CA 1
ATOM 2011 C C . GLY A 1 273 ? 5.558 8.288 3.652 1.00 62.75 273 GLY A C 1
ATOM 2012 O O . GLY A 1 273 ? 4.724 7.620 4.258 1.00 62.75 273 GLY A O 1
ATOM 2013 N N . GLU A 1 274 ? 5.222 9.101 2.651 1.00 63.50 274 GLU A N 1
ATOM 2014 C CA . GLU A 1 274 ? 3.841 9.237 2.164 1.00 63.50 274 GLU A CA 1
ATOM 2015 C C . GLU A 1 274 ? 3.338 7.929 1.548 1.00 63.50 274 GLU A C 1
ATOM 2017 O O . GLU A 1 274 ? 2.215 7.487 1.806 1.00 63.50 274 GLU A O 1
ATOM 2022 N N . VAL A 1 275 ? 4.217 7.248 0.813 1.00 58.78 275 VAL A N 1
ATOM 2023 C CA . VAL A 1 275 ? 3.930 5.943 0.223 1.00 58.78 275 VAL A CA 1
ATOM 2024 C C . VAL A 1 275 ? 3.755 4.888 1.327 1.00 58.78 275 VAL A C 1
ATOM 2026 O O . VAL A 1 275 ? 2.767 4.153 1.343 1.00 58.78 275 VAL A O 1
ATOM 2029 N N . LEU A 1 276 ? 4.650 4.865 2.322 1.00 65.38 276 LEU A N 1
ATOM 2030 C CA . LEU A 1 276 ? 4.568 3.988 3.498 1.00 65.38 276 LEU A CA 1
ATOM 2031 C C . LEU A 1 276 ? 3.324 4.248 4.356 1.00 65.38 276 LEU A C 1
ATOM 2033 O O . LEU A 1 276 ? 2.717 3.304 4.865 1.00 65.38 276 LEU A O 1
ATOM 2037 N N . MET A 1 277 ? 2.903 5.503 4.479 1.00 68.38 277 MET A N 1
ATOM 2038 C CA . MET A 1 277 ? 1.667 5.896 5.151 1.00 68.38 277 MET A CA 1
ATOM 2039 C C . MET A 1 277 ? 0.431 5.370 4.441 1.00 68.38 277 MET A C 1
ATOM 2041 O O . MET A 1 277 ? -0.470 4.834 5.093 1.00 68.38 277 MET A O 1
ATOM 2045 N N . LEU A 1 278 ? 0.399 5.486 3.114 1.00 65.69 278 LEU A N 1
ATOM 2046 C CA . LEU A 1 278 ? -0.668 4.922 2.302 1.00 65.69 278 LEU A CA 1
ATOM 2047 C C . LEU A 1 278 ? -0.722 3.393 2.469 1.00 65.69 278 LEU A C 1
ATOM 2049 O O . LEU A 1 278 ? -1.803 2.846 2.699 1.00 65.69 278 LEU A O 1
ATOM 2053 N N . PHE A 1 279 ? 0.429 2.705 2.479 1.00 64.44 279 PHE A N 1
ATOM 2054 C CA . PHE A 1 279 ? 0.490 1.262 2.755 1.00 64.44 279 PHE A CA 1
ATOM 2055 C C . PHE A 1 279 ? -0.021 0.909 4.151 1.00 64.44 279 PHE A C 1
ATOM 2057 O O . PHE A 1 279 ? -0.861 0.016 4.296 1.00 64.44 279 PHE A O 1
ATOM 2064 N N . GLY A 1 280 ? 0.438 1.626 5.179 1.00 70.06 280 GLY A N 1
ATOM 2065 C CA . GLY A 1 280 ? -0.028 1.452 6.551 1.00 70.06 280 GLY A CA 1
ATOM 2066 C C . GLY A 1 280 ? -1.543 1.629 6.657 1.00 70.06 280 GLY A C 1
ATOM 2067 O O . GLY A 1 280 ? -2.221 0.802 7.270 1.00 70.06 280 GLY A O 1
ATOM 2068 N N . ALA A 1 281 ? -2.096 2.647 5.993 1.00 69.31 281 ALA A N 1
ATOM 2069 C CA . ALA A 1 281 ? -3.529 2.919 5.973 1.00 69.31 281 ALA A CA 1
ATOM 2070 C C . ALA A 1 281 ? -4.337 1.794 5.303 1.00 69.31 281 ALA A C 1
ATOM 2072 O O . ALA A 1 281 ? -5.349 1.372 5.865 1.00 69.31 281 ALA A O 1
ATOM 2073 N N . ILE A 1 282 ? -3.881 1.262 4.161 1.00 68.62 282 ILE A N 1
ATOM 2074 C CA . ILE A 1 282 ? -4.542 0.142 3.465 1.00 68.62 282 ILE A CA 1
ATOM 2075 C C . ILE A 1 282 ? -4.550 -1.114 4.344 1.00 68.62 282 ILE A C 1
ATOM 2077 O O . ILE A 1 282 ? -5.594 -1.746 4.515 1.00 68.62 282 ILE A O 1
ATOM 2081 N N . VAL A 1 283 ? -3.414 -1.457 4.956 1.00 69.94 283 VAL A N 1
ATOM 2082 C CA . VAL A 1 283 ? -3.292 -2.628 5.842 1.00 69.94 283 VAL A CA 1
ATOM 2083 C C . VAL A 1 283 ? -4.192 -2.485 7.070 1.00 69.94 283 VAL A C 1
ATOM 2085 O O . VAL A 1 283 ? -4.893 -3.425 7.459 1.00 69.94 283 VAL A O 1
ATOM 2088 N N . ILE A 1 284 ? -4.217 -1.301 7.681 1.00 72.31 284 ILE A N 1
ATOM 2089 C CA . ILE A 1 284 ? -5.090 -1.011 8.820 1.00 72.31 284 ILE A CA 1
ATOM 2090 C C . ILE A 1 284 ? -6.562 -1.117 8.405 1.00 72.31 284 ILE A C 1
ATOM 2092 O O . ILE A 1 284 ? -7.339 -1.775 9.095 1.00 72.31 284 ILE A O 1
ATOM 2096 N N . ALA A 1 285 ? -6.948 -0.541 7.267 1.00 71.00 285 ALA A N 1
ATOM 2097 C CA . ALA A 1 285 ? -8.320 -0.593 6.774 1.00 71.00 285 ALA A CA 1
ATOM 2098 C C . ALA A 1 285 ? -8.776 -2.030 6.479 1.00 71.00 285 ALA A C 1
ATOM 2100 O O . ALA A 1 285 ? -9.854 -2.442 6.918 1.00 71.00 285 ALA A O 1
ATOM 2101 N N . ALA A 1 286 ? -7.929 -2.815 5.808 1.00 67.12 286 ALA A N 1
ATOM 2102 C CA . ALA A 1 286 ? -8.205 -4.208 5.483 1.00 67.12 286 ALA A CA 1
ATOM 2103 C C . ALA A 1 286 ? -8.365 -5.068 6.749 1.00 67.12 286 ALA A C 1
ATOM 2105 O O . ALA A 1 286 ? -9.327 -5.829 6.860 1.00 67.12 286 ALA A O 1
ATOM 2106 N N . THR A 1 287 ? -7.483 -4.888 7.741 1.00 69.25 287 THR A N 1
ATOM 2107 C CA . THR A 1 287 ? -7.552 -5.633 9.012 1.00 69.25 287 THR A CA 1
ATOM 2108 C C . THR A 1 287 ? -8.743 -5.227 9.887 1.00 69.25 287 THR A C 1
ATOM 2110 O O . THR A 1 287 ? -9.351 -6.084 10.524 1.00 69.25 287 THR A O 1
ATOM 2113 N N . ILE A 1 288 ? -9.141 -3.947 9.891 1.00 71.81 288 ILE A N 1
ATOM 2114 C CA . ILE A 1 288 ? -10.384 -3.499 10.545 1.00 71.81 288 ILE A CA 1
ATOM 2115 C C . ILE A 1 288 ? -11.596 -4.156 9.880 1.00 71.81 288 ILE A C 1
ATOM 2117 O O . ILE A 1 288 ? -12.515 -4.598 10.569 1.00 71.81 288 ILE A O 1
ATOM 2121 N N . GLN A 1 289 ? -11.625 -4.214 8.546 1.00 70.88 289 GLN A N 1
ATOM 2122 C CA . GLN A 1 289 ? -12.783 -4.725 7.821 1.00 70.88 289 GLN A CA 1
ATOM 2123 C C . GLN A 1 289 ? -13.015 -6.219 8.067 1.00 70.88 289 GLN A C 1
ATOM 2125 O O . GLN A 1 289 ? -14.177 -6.627 8.151 1.00 70.88 289 GLN A O 1
ATOM 2130 N N . SER A 1 290 ? -11.942 -7.004 8.210 1.00 62.66 290 SER A N 1
ATOM 2131 C CA . SER A 1 290 ? -11.992 -8.446 8.477 1.00 62.66 290 SER A CA 1
ATOM 2132 C C . SER A 1 290 ? -12.268 -8.823 9.928 1.00 62.66 290 SER A C 1
ATOM 2134 O O . SER A 1 290 ? -12.609 -9.973 10.193 1.00 62.66 290 SER A O 1
ATOM 2136 N N . SER A 1 291 ? -12.129 -7.889 10.868 1.00 64.38 291 SER A N 1
ATOM 2137 C CA . SER A 1 291 ? -12.387 -8.155 12.281 1.00 64.38 291 SER A CA 1
ATOM 2138 C C . SER A 1 291 ? -13.892 -8.103 12.599 1.00 64.38 291 SER A C 1
ATOM 2140 O O . SER A 1 291 ? -14.540 -7.097 12.282 1.00 64.38 291 SER A O 1
ATOM 2142 N N . PRO A 1 292 ? -14.466 -9.126 13.270 1.00 63.75 292 PRO A N 1
ATOM 2143 C CA . PRO A 1 292 ? -15.865 -9.115 13.715 1.00 63.75 292 PRO A CA 1
ATOM 2144 C C . PRO A 1 292 ? -16.200 -7.933 14.634 1.00 63.75 292 PRO A C 1
ATOM 2146 O O . PRO A 1 292 ? -17.314 -7.419 14.603 1.00 63.75 292 PRO A O 1
ATOM 2149 N N . THR A 1 293 ? -15.222 -7.456 15.410 1.00 67.19 293 THR A N 1
ATOM 2150 C CA . THR A 1 293 ? -15.349 -6.309 16.326 1.00 67.19 293 THR A CA 1
ATOM 2151 C C . THR A 1 293 ? -14.907 -4.988 15.688 1.00 67.19 293 THR A C 1
ATOM 2153 O O . THR A 1 293 ? -14.834 -3.964 16.368 1.00 67.19 293 THR A O 1
ATOM 2156 N N . LYS A 1 294 ? -14.594 -4.988 14.381 1.00 72.12 294 LYS A N 1
ATOM 2157 C CA . LYS A 1 294 ? -13.995 -3.857 13.648 1.00 72.12 294 LYS A CA 1
ATOM 2158 C C . LYS A 1 294 ? -12.741 -3.310 14.337 1.00 72.12 294 LYS A C 1
ATOM 2160 O O . LYS A 1 294 ? -12.500 -2.102 14.378 1.00 72.12 294 LYS A O 1
ATOM 2165 N N . GLN A 1 295 ? -11.936 -4.207 14.890 1.00 72.50 295 GLN A N 1
ATOM 2166 C CA . GLN A 1 295 ? -10.663 -3.904 15.531 1.00 72.50 295 GLN A CA 1
ATOM 2167 C C . GLN A 1 295 ? -9.513 -4.242 14.578 1.00 72.50 295 GLN A C 1
ATOM 2169 O O . GLN A 1 295 ? -9.430 -5.368 14.101 1.00 72.50 295 GLN A O 1
ATOM 2174 N N . GLY A 1 296 ? -8.652 -3.273 14.256 1.00 74.62 296 GLY A N 1
ATOM 2175 C CA . GLY A 1 296 ? -7.504 -3.526 13.375 1.00 74.62 296 GLY A CA 1
ATOM 2176 C C . GLY A 1 296 ? -6.319 -4.114 14.140 1.00 74.62 296 GLY A C 1
ATOM 2177 O O . GLY A 1 296 ? -6.231 -3.961 15.354 1.00 74.62 296 GLY A O 1
ATOM 2178 N N . ARG A 1 297 ? -5.325 -4.683 13.448 1.00 70.25 297 ARG A N 1
ATOM 2179 C CA . ARG A 1 297 ? -4.138 -5.241 14.136 1.00 70.25 297 ARG A CA 1
ATOM 2180 C C . ARG A 1 297 ? -3.346 -4.201 14.934 1.00 70.25 297 ARG A C 1
ATOM 2182 O O . ARG A 1 297 ? -2.848 -4.507 16.008 1.00 70.25 297 ARG A O 1
ATOM 2189 N N . HIS A 1 298 ? -3.291 -2.957 14.458 1.00 75.06 298 HIS A N 1
ATOM 2190 C CA . HIS A 1 298 ? -2.721 -1.833 15.216 1.00 75.06 298 HIS A CA 1
ATOM 2191 C C . HIS A 1 298 ? -3.414 -1.602 16.578 1.00 75.06 298 HIS A C 1
ATOM 2193 O O . HIS A 1 298 ? -2.755 -1.259 17.556 1.00 75.06 298 HIS A O 1
ATOM 2199 N N . ASP A 1 299 ? -4.726 -1.845 16.662 1.00 71.31 299 ASP A N 1
ATOM 2200 C CA . ASP A 1 299 ? -5.508 -1.728 17.892 1.00 71.31 299 ASP A CA 1
ATOM 2201 C C . ASP A 1 299 ? -5.257 -2.923 18.835 1.00 71.31 299 ASP A C 1
ATOM 2203 O O . ASP A 1 299 ? -5.226 -2.743 20.055 1.00 71.31 299 ASP A O 1
ATOM 2207 N N . GLU A 1 300 ? -5.058 -4.128 18.280 1.00 74.25 300 GLU A N 1
ATOM 2208 C CA . GLU A 1 300 ? -4.683 -5.343 19.026 1.00 74.25 300 GLU A CA 1
ATOM 2209 C C . GLU A 1 300 ? -3.286 -5.216 19.645 1.00 74.25 300 GLU A C 1
ATOM 2211 O O . GLU A 1 300 ? -3.110 -5.502 20.829 1.00 74.25 300 GLU A O 1
ATOM 2216 N N . PHE A 1 301 ? -2.305 -4.722 18.881 1.00 72.94 301 PHE A N 1
ATOM 2217 C CA . PHE A 1 301 ? -0.952 -4.460 19.386 1.00 72.94 301 PHE A CA 1
ATOM 2218 C C . PHE A 1 301 ? -0.936 -3.409 20.502 1.00 72.94 301 PHE A C 1
ATOM 2220 O O . PHE A 1 301 ? -0.104 -3.479 21.404 1.00 72.94 301 PHE A O 1
ATOM 2227 N N . ALA A 1 302 ? -1.899 -2.485 20.502 1.00 69.88 302 ALA A N 1
ATOM 2228 C CA . ALA A 1 302 ? -2.118 -1.522 21.578 1.00 69.88 302 ALA A CA 1
ATOM 2229 C C . ALA A 1 302 ? -2.863 -2.110 22.799 1.00 69.88 302 ALA A C 1
ATOM 2231 O O . ALA A 1 302 ? -3.419 -1.367 23.608 1.00 69.88 302 ALA A O 1
ATOM 2232 N N . GLY A 1 303 ? -2.897 -3.437 22.947 1.00 64.81 303 GLY A N 1
ATOM 2233 C CA . GLY A 1 303 ? -3.555 -4.126 24.059 1.00 64.81 303 GLY A CA 1
ATOM 2234 C C . GLY A 1 303 ? -5.057 -4.326 23.869 1.00 64.81 303 GLY A C 1
ATOM 2235 O O . GLY A 1 303 ? -5.733 -4.720 24.813 1.00 64.81 303 GLY A O 1
ATOM 2236 N N . GLY A 1 304 ? -5.592 -4.063 22.674 1.00 72.50 304 GLY A N 1
ATOM 2237 C CA . GLY A 1 304 ? -6.998 -4.292 22.360 1.00 72.50 304 GLY A CA 1
ATOM 2238 C C . GLY A 1 304 ? -7.888 -3.049 22.465 1.00 72.50 304 GLY A C 1
ATOM 2239 O O . GLY A 1 304 ? -9.038 -3.160 22.886 1.00 72.50 304 GLY A O 1
ATOM 2240 N N . THR A 1 305 ? -7.398 -1.873 22.059 1.00 76.62 305 THR A N 1
ATOM 2241 C CA . THR A 1 305 ? -8.218 -0.641 22.017 1.00 76.62 305 THR A CA 1
ATOM 2242 C C . THR A 1 305 ? -9.367 -0.753 21.011 1.00 76.62 305 THR A C 1
ATOM 2244 O O . THR A 1 305 ? -9.276 -1.495 20.034 1.00 76.62 305 THR A O 1
ATOM 2247 N N . GLN A 1 306 ? -10.467 -0.031 21.218 1.00 78.25 306 GLN A N 1
ATOM 2248 C CA . GLN A 1 306 ? -11.627 -0.107 20.322 1.00 78.25 306 GLN A CA 1
ATOM 2249 C C . GLN A 1 306 ? -12.182 1.276 20.004 1.00 78.25 306 GLN A C 1
ATOM 2251 O O . GLN A 1 306 ? -12.279 2.132 20.880 1.00 78.25 306 GLN A O 1
ATOM 2256 N N . VAL A 1 307 ? -12.564 1.500 18.742 1.00 78.19 307 VAL A N 1
ATOM 2257 C CA . VAL A 1 307 ? -13.268 2.727 18.339 1.00 78.19 307 VAL A CA 1
ATOM 2258 C C . VAL A 1 307 ? -14.755 2.440 18.260 1.00 78.19 307 VAL A C 1
ATOM 2260 O O . VAL A 1 307 ? -15.195 1.623 17.444 1.00 78.19 307 VAL A O 1
ATOM 2263 N N . VAL A 1 308 ? -15.509 3.145 19.087 1.00 81.94 308 VAL A N 1
ATOM 2264 C CA . VAL A 1 308 ? -16.953 2.995 19.255 1.00 81.94 308 VAL A CA 1
ATOM 2265 C C . VAL A 1 308 ? -17.661 4.276 18.835 1.00 81.94 308 VAL A C 1
ATOM 2267 O O . VAL A 1 308 ? -17.110 5.376 18.963 1.00 81.94 308 VAL A O 1
ATOM 2270 N N . LYS A 1 309 ? -18.876 4.128 18.309 1.00 79.62 309 LYS A N 1
ATOM 2271 C CA . LYS A 1 309 ? -19.776 5.255 18.060 1.00 79.62 309 LYS A CA 1
ATOM 2272 C C . LYS A 1 309 ? -20.442 5.667 19.379 1.00 79.62 309 LYS A C 1
ATOM 2274 O O . LYS A 1 309 ? -20.752 4.801 20.196 1.00 79.62 309 LYS A O 1
ATOM 2279 N N . VAL A 1 310 ? -20.606 6.973 19.578 1.00 73.31 310 VAL A N 1
ATOM 2280 C CA . VAL A 1 310 ? -21.223 7.610 20.753 1.00 73.31 310 VAL A CA 1
ATOM 2281 C C . VAL A 1 310 ? -22.536 8.268 20.355 1.00 73.31 310 VAL A C 1
ATOM 2283 O O . VAL A 1 310 ? -22.620 8.783 19.215 1.00 73.31 310 VAL A O 1
#

pLDDT: mean 72.89, std 12.54, range [32.31, 92.06]

Radius of gyration: 23.92 Å; Cα contacts (8 Å, |Δi|>4): 406; chains: 1; bounding box: 49×86×63 Å

InterPro domains:
  IPR010432 RDD [PF06271] (173-303)
  IPR051791 Proline-rich immunoreactive protein [PTHR36115] (171-309)

Organism: NCBI:txid2341086